Protein AF-A0A9D9V8W1-F1 (afdb_monomer_lite)

Foldseek 3Di:
DFLVVCVVVLVVCLLVLLLVVLVCVLPVDDDPVCVVVSVVVSVVSNVVLVCLCVVQPLLSLLVSLLCSLVVVLVCCLLVVDPDPPPDDSVVVLVLVVVLLVCLLPDPALRPDDDPDPSSSSVSSNSNVCVVVVQPCSVLSVLSSVLSVVQSVCLVVPDAAAPLRLLQSLLSVQLSVLLNLLRSLVFPNVLLNVLSVVCSNLVVLLVCLVCVLSCLQSSRDNDHPVLCVVLVPDVCLSRPNNRSCVVDPSVVVSSVVVNLVSLVSLVVSLVSQLVSQCRSCVPPPVSSVVSVVVSVVVNVVSVVVNVVD

Sequence (308 aa):
MKLEENRISIYLYVPWYVFNMLLTKKLLFLEEKTLINKLKSVIFSIGFVLIGIIFFGKRGMMILSCYGWFRTVDDIMDEEKAPLHGLKHEDYLKEKKVFVNQLMKCSDANKIQVTRKEDLLLLFLISQSEKHKILLKDDVFSLWSYMIKENESRFFPSLRTKEELSSFANYQDLLFVSFVSKVLRGNTKKCINLAYQLNGFITRMDWVNDFNHDANLGIITISKEDADLHKIDENILLKGKNPLVNSDQLASWHKEERLKILKEFEKNSYFIFQIMENIFATSWIGKKAAKYLIKKRLSEAMKEIKGS

pLDDT: mean 81.53, std 12.24, range [40.75, 95.75]

Secondary structure (DSSP, 8-state):
--SGGGHHHHHHHHHHHHHHHHHHHHHSS--GGGHHHHHHHHHHHHHHHHHHHHHHHHHHHHHHHHHHHHHHHHHHHTTSSPPGGG--HHHHHHHHHHHHHHHHH-S-GGGPPPSSSTHHHHHHHHHHHHHTT---HHHHHHHHHHHHHHHHHHHS---B-HHHHHHHHHHHHHHHHHHHHHHHT--HHHHHHHHHHHTTHHHHHHHHHHHHHHHHTT---SBHHHHHHHT--HHHHHH-SSHHHH-HHHHHHHHHHHHHHHHHHHHHHHHHHHHHHHHTTT-HHHHHHHHHHHHHHHHHHHHHHHH-

Radius of gyration: 20.14 Å; chains: 1; bounding box: 53×45×52 Å

Structure (mmCIF, N/CA/C/O backbone):
data_AF-A0A9D9V8W1-F1
#
_entry.id   AF-A0A9D9V8W1-F1
#
loop_
_atom_site.group_PDB
_atom_site.id
_atom_site.type_symbol
_atom_site.label_atom_id
_atom_site.label_alt_id
_atom_site.label_comp_id
_atom_site.label_asym_id
_atom_site.label_entity_id
_atom_site.label_seq_id
_atom_site.pdbx_PDB_ins_code
_atom_site.Cartn_x
_atom_site.Cartn_y
_atom_site.Cartn_z
_atom_site.occupancy
_atom_site.B_iso_or_equiv
_atom_site.auth_seq_id
_atom_site.auth_comp_id
_atom_site.auth_asym_id
_atom_site.auth_atom_id
_atom_site.pdbx_PDB_model_num
ATOM 1 N N . MET A 1 1 ? -17.499 -17.375 15.294 1.00 71.25 1 MET A N 1
ATOM 2 C CA . MET A 1 1 ? -16.907 -16.803 16.529 1.00 71.25 1 MET A CA 1
ATOM 3 C C . MET A 1 1 ? -17.369 -15.358 16.686 1.00 71.25 1 MET A C 1
ATOM 5 O O . MET A 1 1 ? -17.499 -14.689 15.664 1.00 71.25 1 MET A O 1
ATOM 9 N N . LYS A 1 2 ? -17.621 -14.868 17.911 1.00 63.72 2 LYS A N 1
ATOM 10 C CA . LYS A 1 2 ? -17.906 -13.438 18.166 1.00 63.72 2 LYS A CA 1
ATOM 11 C C . LYS A 1 2 ? -16.690 -12.705 18.746 1.00 63.72 2 LYS A C 1
ATOM 13 O O . LYS A 1 2 ? -15.829 -13.318 19.382 1.00 63.72 2 LYS A O 1
ATOM 18 N N . LEU A 1 3 ? -16.630 -11.382 18.554 1.00 60.25 3 LEU A N 1
ATOM 19 C CA . LEU A 1 3 ? -15.543 -10.536 19.071 1.00 60.25 3 LEU A CA 1
ATOM 20 C C . LEU A 1 3 ? -15.518 -10.498 20.606 1.00 60.25 3 LEU A C 1
ATOM 22 O O . LEU A 1 3 ? -14.447 -10.522 21.206 1.00 60.25 3 LEU A O 1
ATOM 26 N N . GLU A 1 4 ? -16.690 -10.444 21.248 1.00 61.03 4 GLU A N 1
ATOM 27 C CA . GLU A 1 4 ? -16.802 -10.338 22.711 1.00 61.03 4 GLU A CA 1
ATOM 28 C C . GLU A 1 4 ? -16.246 -11.564 23.438 1.00 61.03 4 GLU A C 1
ATOM 30 O O . GLU A 1 4 ? -15.528 -11.413 24.424 1.00 61.03 4 GLU A O 1
ATOM 35 N N . GLU A 1 5 ? -16.464 -12.751 22.873 1.00 59.53 5 GLU A N 1
ATOM 36 C CA . GLU A 1 5 ? -15.935 -14.035 23.353 1.00 59.53 5 GLU A CA 1
ATOM 37 C C . GLU A 1 5 ? -14.402 -14.127 23.231 1.00 59.53 5 GLU A C 1
ATOM 39 O O . GLU A 1 5 ? -13.773 -14.971 23.861 1.00 59.53 5 GLU A O 1
ATOM 44 N N . ASN A 1 6 ? -13.783 -13.245 22.438 1.00 61.50 6 ASN A N 1
ATOM 45 C CA . ASN A 1 6 ? -12.362 -13.276 22.087 1.00 61.50 6 ASN A CA 1
ATOM 46 C C . ASN A 1 6 ? -11.616 -11.987 22.471 1.00 61.50 6 ASN A C 1
ATOM 48 O O . ASN A 1 6 ? -10.520 -11.732 21.982 1.00 61.50 6 ASN A O 1
ATOM 52 N N . ARG A 1 7 ? -12.169 -11.135 23.347 1.00 59.09 7 ARG A N 1
ATOM 53 C CA . ARG A 1 7 ? -11.549 -9.829 23.648 1.00 59.09 7 ARG A CA 1
ATOM 54 C C . ARG A 1 7 ? -10.138 -9.944 24.218 1.00 59.09 7 ARG A C 1
ATOM 56 O O . ARG A 1 7 ? -9.269 -9.209 23.777 1.00 59.09 7 ARG A O 1
ATOM 63 N N . ILE A 1 8 ? -9.886 -10.838 25.173 1.00 58.25 8 ILE A N 1
ATOM 64 C CA . ILE A 1 8 ? -8.532 -11.010 25.736 1.00 58.25 8 ILE A CA 1
ATOM 65 C C . ILE A 1 8 ? -7.609 -11.669 24.706 1.00 58.25 8 ILE A C 1
ATOM 67 O O . ILE A 1 8 ? -6.465 -11.242 24.544 1.00 58.25 8 ILE A O 1
ATOM 71 N N . SER A 1 9 ? -8.122 -12.648 23.952 1.00 60.81 9 SER A N 1
ATOM 72 C CA . SER A 1 9 ? -7.336 -13.316 22.917 1.00 60.81 9 SER A CA 1
ATOM 73 C C . SER A 1 9 ? -6.949 -12.355 21.797 1.00 60.81 9 SER A C 1
ATOM 75 O O . SER A 1 9 ? -5.836 -12.466 21.314 1.00 60.81 9 SER A O 1
ATOM 77 N N . ILE A 1 10 ? -7.764 -11.354 21.440 1.00 65.69 10 ILE A N 1
ATOM 78 C CA . ILE A 1 10 ? -7.459 -10.465 20.311 1.00 65.69 10 ILE A CA 1
ATOM 79 C C . ILE A 1 10 ? -6.330 -9.469 20.587 1.00 65.69 10 ILE A C 1
ATOM 81 O O . ILE A 1 10 ? -5.520 -9.200 19.702 1.00 65.69 10 ILE A O 1
ATOM 85 N N . TYR A 1 11 ? -6.226 -8.963 21.821 1.00 65.25 11 TYR A N 1
ATOM 86 C CA . TYR A 1 11 ? -5.133 -8.064 22.210 1.00 65.25 11 TYR A CA 1
ATOM 87 C C . TYR A 1 11 ? -3.780 -8.781 22.264 1.00 65.25 11 TYR A C 1
ATOM 89 O O . TYR A 1 11 ? -2.754 -8.130 22.089 1.00 65.25 11 TYR A O 1
ATOM 97 N N . LEU A 1 12 ? -3.777 -10.103 22.458 1.00 67.12 12 LEU A N 1
ATOM 98 C CA . LEU A 1 12 ? -2.583 -10.946 22.357 1.00 67.12 12 LEU A CA 1
ATOM 99 C C . LEU A 1 12 ? -2.379 -11.487 20.935 1.00 67.12 12 LEU A C 1
ATOM 101 O O . LEU A 1 12 ? -1.246 -11.617 20.482 1.00 67.12 12 LEU A O 1
ATOM 105 N N . TYR A 1 13 ? -3.467 -11.750 20.213 1.00 70.25 13 TYR A N 1
ATOM 106 C CA . TYR A 1 13 ? -3.465 -12.309 18.867 1.00 70.25 13 TYR A CA 1
ATOM 107 C C . TYR A 1 13 ? -2.980 -11.302 17.838 1.00 70.25 13 TYR A C 1
ATOM 109 O O . TYR A 1 13 ? -2.148 -11.672 17.035 1.00 70.25 13 TYR A O 1
ATOM 117 N N . VAL A 1 14 ? -3.425 -10.040 17.852 1.00 70.44 14 VAL A N 1
ATOM 118 C CA . VAL A 1 14 ? -2.993 -9.045 16.848 1.00 70.44 14 VAL A CA 1
ATOM 119 C C . VAL A 1 14 ? -1.466 -8.857 16.853 1.00 70.44 14 VAL A C 1
ATOM 121 O O . VAL A 1 14 ? -0.866 -8.976 15.783 1.00 70.44 14 VAL A O 1
ATOM 124 N N . PRO A 1 15 ? -0.790 -8.627 18.002 1.00 68.94 15 PRO A N 1
ATOM 125 C CA . PRO A 1 15 ? 0.659 -8.472 18.020 1.00 68.94 15 PRO A CA 1
ATOM 126 C C . PRO A 1 15 ? 1.365 -9.781 17.677 1.00 68.94 15 PRO A C 1
ATOM 128 O O . PRO A 1 15 ? 2.299 -9.757 16.886 1.00 68.94 15 PRO A O 1
ATOM 131 N N . TRP A 1 16 ? 0.901 -10.917 18.213 1.00 71.06 16 TRP A N 1
ATOM 132 C CA . TRP A 1 16 ? 1.458 -12.241 17.915 1.00 71.06 16 TRP A CA 1
ATOM 133 C C . TRP A 1 16 ? 1.315 -12.622 16.434 1.00 71.06 16 TRP A C 1
ATOM 135 O O . TRP A 1 16 ? 2.237 -13.170 15.839 1.00 71.06 16 TRP A O 1
ATOM 145 N N . TYR A 1 17 ? 0.180 -12.299 15.821 1.00 69.31 17 TYR A N 1
ATOM 146 C CA . TYR A 1 17 ? -0.133 -12.599 14.430 1.00 69.31 17 TYR A CA 1
ATOM 147 C C . TYR A 1 17 ? 0.752 -11.787 13.489 1.00 69.31 17 TYR A C 1
ATOM 149 O O . TYR A 1 17 ? 1.427 -12.358 12.637 1.00 69.31 17 TYR A O 1
ATOM 157 N N . VAL A 1 18 ? 0.816 -10.465 13.689 1.00 66.62 18 VAL A N 1
ATOM 158 C CA . VAL A 1 18 ? 1.692 -9.594 12.892 1.00 66.62 18 VAL A CA 1
ATOM 159 C C . VAL A 1 18 ? 3.163 -9.943 13.128 1.00 66.62 18 VAL A C 1
ATOM 161 O O . VAL A 1 18 ? 3.944 -9.968 12.181 1.00 66.62 18 VAL A O 1
ATOM 164 N N . PHE A 1 19 ? 3.540 -10.278 14.364 1.00 70.81 19 PHE A N 1
ATOM 165 C CA . PHE A 1 19 ? 4.876 -10.770 14.694 1.00 70.81 19 PHE A CA 1
ATOM 166 C C . PHE A 1 19 ? 5.236 -12.026 13.897 1.00 70.81 19 PHE A C 1
ATOM 168 O O . PHE A 1 19 ? 6.261 -12.038 13.219 1.00 70.81 19 PHE A O 1
ATOM 175 N N . ASN A 1 20 ? 4.392 -13.060 13.942 1.00 66.62 20 ASN A N 1
ATOM 176 C CA . ASN A 1 20 ? 4.650 -14.305 13.225 1.00 66.62 20 ASN A CA 1
ATOM 177 C C . ASN A 1 20 ? 4.702 -14.082 11.721 1.00 66.62 20 ASN A C 1
ATOM 179 O O . ASN A 1 20 ? 5.609 -14.585 11.076 1.00 66.62 20 ASN A O 1
ATOM 183 N N . MET A 1 21 ? 3.800 -13.273 11.168 1.00 68.12 21 MET A N 1
ATOM 184 C CA . MET A 1 21 ? 3.809 -12.931 9.746 1.00 68.12 21 MET A CA 1
ATOM 185 C C . MET A 1 21 ? 5.147 -12.300 9.317 1.00 68.12 21 MET A C 1
ATOM 187 O O . MET A 1 21 ? 5.764 -12.739 8.346 1.00 68.12 21 MET A O 1
ATOM 191 N N . LEU A 1 22 ? 5.648 -11.324 10.085 1.00 65.25 22 LEU A N 1
ATOM 192 C CA . LEU A 1 22 ? 6.935 -10.667 9.821 1.00 65.25 22 LEU A CA 1
ATOM 193 C C . LEU A 1 22 ? 8.136 -11.609 10.006 1.00 65.25 22 LEU A C 1
ATOM 195 O O . LEU A 1 22 ? 9.136 -11.482 9.296 1.00 65.25 22 LEU A O 1
ATOM 199 N N . LEU A 1 23 ? 8.048 -12.536 10.961 1.00 64.06 23 LEU A N 1
ATOM 200 C CA . LEU A 1 23 ? 9.079 -13.531 11.244 1.00 64.06 23 LEU A CA 1
ATOM 201 C C . LEU A 1 23 ? 9.167 -14.573 10.118 1.00 64.06 23 LEU A C 1
ATOM 203 O O . LEU A 1 23 ? 10.252 -14.835 9.601 1.00 64.06 23 LEU A O 1
ATOM 207 N N . THR A 1 24 ? 8.025 -15.121 9.701 1.00 61.03 24 THR A N 1
ATOM 208 C CA . THR A 1 24 ? 7.918 -16.167 8.680 1.00 61.03 24 THR A CA 1
ATOM 209 C C . THR A 1 24 ? 8.406 -15.675 7.314 1.00 61.03 24 THR A C 1
ATOM 211 O O . THR A 1 24 ? 9.220 -16.361 6.696 1.00 61.03 24 THR A O 1
ATOM 214 N N . LYS A 1 25 ? 8.050 -14.450 6.886 1.00 58.25 25 LYS A N 1
ATOM 215 C CA . LYS A 1 25 ? 8.562 -13.873 5.623 1.00 58.25 25 LYS A CA 1
ATOM 216 C C . LYS A 1 25 ? 10.081 -13.694 5.596 1.00 58.25 25 LYS A C 1
ATOM 218 O O . LYS A 1 25 ? 10.705 -13.853 4.553 1.00 58.25 25 LYS A O 1
ATOM 223 N N . LYS A 1 26 ? 10.702 -13.367 6.733 1.00 57.56 26 LYS A N 1
ATOM 224 C CA . LYS A 1 26 ? 12.154 -13.115 6.797 1.00 57.56 26 LYS A CA 1
ATOM 225 C C . LYS A 1 26 ? 12.992 -14.375 7.012 1.00 57.56 26 LYS A C 1
ATOM 227 O O . LYS A 1 26 ? 14.185 -14.340 6.709 1.00 57.56 26 LYS A O 1
ATOM 232 N N . LEU A 1 27 ? 12.399 -15.454 7.526 1.00 50.72 27 LEU A N 1
ATOM 233 C CA . LEU A 1 27 ? 13.102 -16.704 7.833 1.00 50.72 27 LEU A CA 1
ATOM 234 C C . LEU A 1 27 ? 12.920 -17.811 6.785 1.00 50.72 27 LEU A C 1
ATOM 236 O O . LEU A 1 27 ? 13.768 -18.693 6.735 1.00 50.72 27 LEU A O 1
ATOM 240 N N . LEU A 1 28 ? 11.886 -17.780 5.935 1.00 46.91 28 LEU A N 1
ATOM 241 C CA . LEU A 1 28 ? 11.627 -18.865 4.968 1.00 46.91 28 LEU A CA 1
ATOM 242 C C . LEU A 1 28 ? 12.600 -18.937 3.775 1.00 46.91 28 LEU A C 1
ATOM 244 O O . LEU A 1 28 ? 12.619 -19.945 3.078 1.00 46.91 28 LEU A O 1
ATOM 248 N N . PHE A 1 29 ? 13.461 -17.938 3.571 1.00 43.03 29 PHE A N 1
ATOM 249 C CA . PHE A 1 29 ? 14.526 -17.979 2.561 1.00 43.03 29 PHE A CA 1
ATOM 250 C C . PHE A 1 29 ? 15.895 -18.074 3.247 1.00 43.03 29 PHE A C 1
ATOM 252 O O . PHE A 1 29 ? 16.566 -17.060 3.484 1.00 43.03 29 PHE A O 1
ATOM 259 N N . LEU A 1 30 ? 16.278 -19.297 3.627 1.00 41.25 30 LEU A N 1
ATOM 260 C CA . LEU A 1 30 ? 17.553 -19.615 4.273 1.00 41.25 30 LEU A CA 1
ATOM 261 C C . LEU A 1 30 ? 18.666 -19.800 3.233 1.00 41.25 30 LEU A C 1
ATOM 263 O O . LEU A 1 30 ? 18.772 -20.841 2.599 1.00 41.25 30 LEU A O 1
ATOM 267 N N . GLU A 1 31 ? 19.546 -18.804 3.142 1.00 43.28 31 GLU A N 1
ATOM 268 C CA . GLU A 1 31 ? 20.946 -19.003 2.758 1.00 43.28 31 GLU A CA 1
ATOM 269 C C . GLU A 1 31 ? 21.820 -18.526 3.927 1.00 43.28 31 GLU A C 1
ATOM 271 O O . GLU A 1 31 ? 21.670 -17.388 4.397 1.00 43.28 31 GLU A O 1
ATOM 276 N N . GLU A 1 32 ? 22.728 -19.385 4.406 1.00 45.34 32 GLU A N 1
ATOM 277 C CA . GLU A 1 32 ? 23.516 -19.207 5.643 1.00 45.34 32 GLU A CA 1
ATOM 278 C C . GLU A 1 32 ? 24.251 -17.858 5.739 1.00 45.34 32 GLU A C 1
ATOM 280 O O . GLU A 1 32 ? 24.390 -17.297 6.827 1.00 45.34 32 GLU A O 1
ATOM 285 N N . LYS A 1 33 ? 24.658 -17.261 4.611 1.00 40.75 33 LYS A N 1
ATOM 286 C CA . LYS A 1 33 ? 25.438 -16.008 4.594 1.00 40.75 33 LYS A CA 1
ATOM 287 C C . LYS A 1 33 ? 24.629 -14.734 4.885 1.00 40.75 33 LYS A C 1
ATOM 289 O O . LYS A 1 33 ? 25.221 -13.673 5.069 1.00 40.75 33 LYS A O 1
ATOM 294 N N . THR A 1 34 ? 23.296 -14.802 4.981 1.00 56.50 34 THR A N 1
ATOM 295 C CA . THR A 1 34 ? 22.424 -13.620 5.198 1.00 56.50 34 THR A CA 1
ATOM 296 C C . THR A 1 34 ? 21.757 -13.554 6.576 1.00 56.50 34 THR A C 1
ATOM 298 O O . THR A 1 34 ? 21.045 -12.587 6.873 1.00 56.50 34 THR A O 1
ATOM 301 N N . LEU A 1 35 ? 22.016 -14.532 7.449 1.00 52.41 35 LEU A N 1
ATOM 302 C CA . LEU A 1 35 ? 21.278 -14.727 8.700 1.00 52.41 35 LEU A CA 1
ATOM 303 C C . LEU A 1 35 ? 21.362 -13.522 9.652 1.00 52.41 35 LEU A C 1
ATOM 305 O O . LEU A 1 35 ? 20.342 -13.088 10.175 1.00 52.41 35 LEU A O 1
ATOM 309 N N . ILE A 1 36 ? 22.543 -12.915 9.825 1.00 55.31 36 ILE A N 1
ATOM 310 C CA . ILE A 1 36 ? 22.749 -11.781 10.749 1.00 55.31 36 ILE A CA 1
ATOM 311 C C . ILE A 1 36 ? 21.997 -10.522 10.289 1.00 55.31 36 ILE A C 1
ATOM 313 O O . ILE A 1 36 ? 21.378 -9.831 11.100 1.00 55.31 36 ILE A O 1
ATOM 317 N N . ASN A 1 37 ? 22.019 -10.213 8.990 1.00 54.53 37 ASN A N 1
ATOM 318 C CA . ASN A 1 37 ? 21.317 -9.046 8.445 1.00 54.53 37 ASN A CA 1
ATOM 319 C C . ASN A 1 37 ? 19.795 -9.249 8.465 1.00 54.53 37 ASN A C 1
ATOM 321 O O . ASN A 1 37 ? 19.051 -8.317 8.782 1.00 54.53 37 ASN A O 1
ATOM 325 N N . LYS A 1 38 ? 19.330 -10.481 8.226 1.00 55.84 38 LYS A N 1
ATOM 326 C CA . LYS A 1 38 ? 17.916 -10.851 8.358 1.00 55.84 38 LYS A CA 1
ATOM 327 C C . LYS A 1 38 ? 17.451 -10.825 9.821 1.00 55.84 38 LYS A C 1
ATOM 329 O O . LYS A 1 38 ? 16.400 -10.249 10.087 1.00 55.84 38 LYS A O 1
ATOM 334 N N . LEU A 1 39 ? 18.256 -11.293 10.783 1.00 53.91 39 LEU A N 1
ATOM 335 C CA . LEU A 1 39 ? 17.953 -11.195 12.222 1.00 53.91 39 LEU A CA 1
ATOM 336 C C . LEU A 1 39 ? 17.824 -9.737 12.681 1.00 53.91 39 LEU A C 1
ATOM 338 O O . LEU A 1 39 ? 16.864 -9.382 13.360 1.00 53.91 39 LEU A O 1
ATOM 342 N N . LYS A 1 40 ? 18.753 -8.865 12.262 1.00 53.09 40 LYS A N 1
ATOM 343 C CA . LYS A 1 40 ? 18.678 -7.417 12.529 1.00 53.09 40 LYS A CA 1
ATOM 344 C C . LYS A 1 40 ? 17.394 -6.810 11.963 1.00 53.09 40 LYS A C 1
ATOM 346 O O . LYS A 1 40 ? 16.755 -5.997 12.623 1.00 53.09 40 LYS A O 1
ATOM 351 N N . SER A 1 41 ? 16.996 -7.231 10.764 1.00 54.09 41 SER A N 1
ATOM 352 C CA . SER A 1 41 ? 15.761 -6.795 10.110 1.00 54.09 41 SER A CA 1
ATOM 353 C C . SER A 1 41 ? 14.504 -7.283 10.847 1.00 54.09 41 SER A C 1
ATOM 355 O O . SER A 1 41 ? 13.544 -6.525 10.983 1.00 54.09 41 SER A O 1
ATOM 357 N N . VAL A 1 42 ? 14.501 -8.518 11.360 1.00 55.19 42 VAL A N 1
ATOM 358 C CA . VAL A 1 42 ? 13.426 -9.071 12.204 1.00 55.19 42 VAL A CA 1
ATOM 359 C C . VAL A 1 42 ? 13.318 -8.291 13.514 1.00 55.19 42 VAL A C 1
ATOM 361 O O . VAL A 1 42 ? 12.248 -7.775 13.820 1.00 55.19 42 VAL A O 1
ATOM 364 N N . ILE A 1 43 ? 14.426 -8.111 14.240 1.00 57.03 43 ILE A N 1
ATOM 365 C CA . ILE A 1 43 ? 14.474 -7.334 15.492 1.00 57.03 43 ILE A CA 1
ATOM 366 C C . ILE A 1 43 ? 13.990 -5.897 15.263 1.00 57.03 43 ILE A C 1
ATOM 368 O O . ILE A 1 43 ? 13.231 -5.364 16.070 1.00 57.03 43 ILE A O 1
ATOM 372 N N . PHE A 1 44 ? 14.367 -5.277 14.143 1.00 56.38 44 PHE A N 1
ATOM 373 C CA . PHE A 1 44 ? 13.911 -3.936 13.786 1.00 56.38 44 PHE A CA 1
ATOM 374 C C . PHE A 1 44 ? 12.396 -3.878 13.537 1.00 56.38 44 PHE A C 1
ATOM 376 O O . PHE A 1 44 ? 11.724 -2.984 14.049 1.00 56.38 44 PHE A O 1
ATOM 383 N N . SER A 1 45 ? 11.837 -4.848 12.807 1.00 56.31 45 SER A N 1
ATOM 384 C CA . SER A 1 45 ? 10.389 -4.955 12.584 1.00 56.31 45 SER A CA 1
ATOM 385 C C . SER A 1 45 ? 9.613 -5.205 13.881 1.00 56.31 45 SER A C 1
ATOM 387 O O . SER A 1 45 ? 8.589 -4.564 14.106 1.00 56.31 45 SER A O 1
ATOM 389 N N . ILE A 1 46 ? 10.130 -6.064 14.767 1.00 58.09 46 ILE A N 1
ATOM 390 C CA . ILE A 1 46 ? 9.568 -6.309 16.106 1.00 58.09 46 ILE A CA 1
ATOM 391 C C . ILE A 1 46 ? 9.586 -5.020 16.927 1.00 58.09 46 ILE A C 1
ATOM 393 O O . ILE A 1 46 ? 8.571 -4.638 17.505 1.00 58.09 46 ILE A O 1
ATOM 397 N N . GLY A 1 47 ? 10.719 -4.316 16.927 1.00 59.38 47 GLY A N 1
ATOM 398 C CA . GLY A 1 47 ? 10.856 -3.018 17.574 1.00 59.38 47 GLY A CA 1
ATOM 399 C C . GLY A 1 47 ? 9.819 -2.019 17.067 1.00 59.38 47 GLY A C 1
ATOM 400 O O . GLY A 1 47 ? 9.195 -1.343 17.873 1.00 59.38 47 GLY A O 1
ATOM 401 N N . PHE A 1 48 ? 9.559 -1.972 15.758 1.00 64.88 48 PHE A N 1
ATOM 402 C CA . PHE A 1 48 ? 8.575 -1.061 15.170 1.00 64.88 48 PHE A CA 1
ATOM 403 C C . PHE A 1 48 ? 7.133 -1.385 15.587 1.00 64.88 48 PHE A C 1
ATOM 405 O O . PHE A 1 48 ? 6.378 -0.479 15.937 1.00 64.88 48 PHE A O 1
ATOM 412 N N . VAL A 1 49 ? 6.764 -2.670 15.613 1.00 64.25 49 VAL A N 1
ATOM 413 C CA . VAL A 1 49 ? 5.449 -3.135 16.091 1.00 64.25 49 VAL A CA 1
ATOM 414 C C . VAL A 1 49 ? 5.269 -2.814 17.578 1.00 64.25 49 VAL A C 1
ATOM 416 O O . VAL A 1 49 ? 4.250 -2.240 17.964 1.00 64.25 49 VAL A O 1
ATOM 419 N N . LEU A 1 50 ? 6.274 -3.108 18.409 1.00 65.00 50 LEU A N 1
ATOM 420 C CA . LEU A 1 50 ? 6.239 -2.835 19.848 1.00 65.00 50 LEU A CA 1
ATOM 421 C C . LEU A 1 50 ? 6.189 -1.334 20.146 1.00 65.00 50 LEU A C 1
ATOM 423 O O . LEU A 1 50 ? 5.368 -0.902 20.947 1.00 65.00 50 LEU A O 1
ATOM 427 N N . ILE A 1 51 ? 7.000 -0.524 19.463 1.00 67.00 51 ILE A N 1
ATOM 428 C CA . ILE A 1 51 ? 6.956 0.944 19.539 1.00 67.00 51 ILE A CA 1
ATOM 429 C C . ILE A 1 51 ? 5.568 1.436 19.111 1.00 67.00 51 ILE A C 1
ATOM 431 O O . ILE A 1 51 ? 4.961 2.242 19.812 1.00 67.00 51 ILE A O 1
ATOM 435 N N . GLY A 1 52 ? 5.011 0.915 18.017 1.00 65.31 52 GLY A N 1
ATOM 436 C CA . GLY A 1 52 ? 3.665 1.265 17.562 1.00 65.31 52 GLY A CA 1
ATOM 437 C C . GLY A 1 52 ? 2.595 1.030 18.635 1.00 65.31 52 GLY A C 1
ATOM 438 O O . GLY A 1 52 ? 1.753 1.896 18.880 1.00 65.31 52 GLY A O 1
ATOM 439 N N . ILE A 1 53 ? 2.658 -0.108 19.327 1.00 72.44 53 ILE A N 1
ATOM 440 C CA . ILE A 1 53 ? 1.724 -0.453 20.408 1.00 72.44 53 ILE A CA 1
ATOM 441 C C . ILE A 1 53 ? 1.980 0.397 21.657 1.00 72.44 53 ILE A C 1
ATOM 443 O O . ILE A 1 53 ? 1.032 0.922 22.234 1.00 72.44 53 ILE A O 1
ATOM 447 N N . ILE A 1 54 ? 3.235 0.582 22.066 1.00 72.56 54 ILE A N 1
ATOM 448 C CA . ILE A 1 54 ? 3.594 1.340 23.274 1.00 72.56 54 ILE A CA 1
ATOM 449 C C . ILE A 1 54 ? 3.225 2.820 23.122 1.00 72.56 54 ILE A C 1
ATOM 451 O O . ILE A 1 54 ? 2.630 3.403 24.025 1.00 72.56 54 ILE A O 1
ATOM 455 N N . PHE A 1 55 ? 3.531 3.434 21.976 1.00 71.25 55 PHE A N 1
ATOM 456 C CA . PHE A 1 55 ? 3.324 4.870 21.773 1.00 71.25 55 PHE A CA 1
ATOM 457 C C . PHE A 1 55 ? 1.904 5.235 21.335 1.00 71.25 55 PHE A C 1
ATOM 459 O O . PHE A 1 55 ? 1.457 6.347 21.618 1.00 71.25 55 PHE A O 1
ATOM 466 N N . PHE A 1 56 ? 1.183 4.335 20.655 1.00 76.19 56 PHE A N 1
ATOM 467 C CA . PHE A 1 56 ? -0.153 4.633 20.117 1.00 76.19 56 PHE A CA 1
ATOM 468 C C . PHE A 1 56 ? -1.270 3.758 20.699 1.00 76.19 56 PHE A C 1
ATOM 470 O O . PHE A 1 56 ? -2.444 3.955 20.363 1.00 76.19 56 PHE A O 1
ATOM 477 N N . GLY A 1 57 ? -0.946 2.815 21.588 1.00 83.69 57 GLY A N 1
ATOM 478 C CA . GLY A 1 57 ? -1.901 1.967 22.297 1.00 83.69 57 GLY A CA 1
ATOM 479 C C . GLY A 1 57 ? -2.889 1.291 21.349 1.00 83.69 57 GLY A C 1
ATOM 480 O O . GLY A 1 57 ? -2.522 0.660 20.356 1.00 83.69 57 GLY A O 1
ATOM 481 N N . LYS A 1 58 ? -4.185 1.487 21.614 1.00 84.06 58 LYS A N 1
ATOM 482 C CA . LYS A 1 58 ? -5.274 0.929 20.796 1.00 84.06 58 LYS A CA 1
ATOM 483 C C . LYS A 1 58 ? -5.264 1.407 19.344 1.00 84.06 58 LYS A C 1
ATOM 485 O O . LYS A 1 58 ? -5.682 0.659 18.470 1.00 84.06 58 LYS A O 1
ATOM 490 N N . ARG A 1 59 ? -4.769 2.615 19.062 1.00 86.75 59 ARG A N 1
ATOM 491 C CA . ARG A 1 59 ? -4.676 3.125 17.683 1.00 86.75 59 ARG A CA 1
ATOM 492 C C . ARG A 1 59 ? -3.574 2.413 16.905 1.00 86.75 59 ARG A C 1
ATOM 494 O O . ARG A 1 59 ? -3.783 2.063 15.751 1.00 86.75 59 ARG A O 1
ATOM 501 N N . GLY A 1 60 ? -2.446 2.127 17.559 1.00 83.75 60 GLY A N 1
ATOM 502 C CA . GLY A 1 60 ? -1.407 1.263 16.993 1.00 83.75 60 GLY A CA 1
ATOM 503 C C . GLY A 1 60 ? -1.964 -0.122 16.658 1.00 83.75 60 GLY A C 1
ATOM 504 O O . GLY A 1 60 ? -1.784 -0.610 15.549 1.00 83.75 60 GLY A O 1
ATOM 505 N N . MET A 1 61 ? -2.752 -0.699 17.569 1.00 84.00 61 MET A N 1
ATOM 506 C CA . MET A 1 61 ? -3.431 -1.983 17.350 1.00 84.00 61 MET A CA 1
ATOM 507 C C . MET A 1 61 ? -4.420 -1.956 16.180 1.00 84.00 61 MET A C 1
ATOM 509 O O . MET A 1 61 ? -4.506 -2.933 15.444 1.00 84.00 61 MET A O 1
ATOM 513 N N . MET A 1 62 ? -5.147 -0.854 15.976 1.00 89.94 62 MET A N 1
ATOM 514 C CA . MET A 1 62 ? -6.026 -0.681 14.814 1.00 89.94 62 MET A CA 1
ATOM 515 C C . MET A 1 62 ? -5.233 -0.703 13.499 1.00 89.94 62 MET A C 1
ATOM 517 O O . MET A 1 62 ? -5.601 -1.441 12.590 1.00 89.94 62 MET A O 1
ATOM 521 N N . ILE A 1 63 ? -4.119 0.037 13.416 1.00 88.19 63 ILE A N 1
ATOM 522 C CA . ILE A 1 63 ? -3.244 0.034 12.228 1.00 88.19 63 ILE A CA 1
ATOM 523 C C . ILE A 1 63 ? -2.702 -1.372 11.963 1.00 88.19 63 ILE A C 1
ATOM 525 O O . ILE A 1 63 ? -2.792 -1.865 10.843 1.00 88.19 63 ILE A O 1
ATOM 529 N N . LEU A 1 64 ? -2.193 -2.041 13.001 1.00 85.19 64 LEU A N 1
ATOM 530 C CA . LEU A 1 64 ? -1.650 -3.395 12.890 1.00 85.19 64 LEU A CA 1
ATOM 531 C C . LEU A 1 64 ? -2.713 -4.424 12.495 1.00 85.19 64 LEU A C 1
ATOM 533 O O . LEU A 1 64 ? -2.416 -5.328 11.724 1.00 85.19 64 LEU A O 1
ATOM 537 N N . SER A 1 65 ? -3.946 -4.282 12.984 1.00 89.88 65 SER A N 1
ATOM 538 C CA . SER A 1 65 ? -5.052 -5.173 12.611 1.00 89.88 65 SER A CA 1
ATOM 539 C C . SER A 1 65 ? -5.450 -4.988 11.149 1.00 89.88 65 SER A C 1
ATOM 541 O O . SER A 1 65 ? -5.659 -5.971 10.445 1.00 89.88 65 SER A O 1
ATOM 543 N N . CYS A 1 66 ? -5.498 -3.737 10.679 1.00 91.31 66 CYS A N 1
ATOM 544 C CA . CYS A 1 66 ? -5.731 -3.419 9.272 1.00 91.31 66 CYS A CA 1
ATOM 545 C C . CYS A 1 66 ? -4.647 -4.039 8.384 1.00 91.31 66 CYS A C 1
ATOM 547 O O . CYS A 1 66 ? -4.959 -4.806 7.478 1.00 91.31 66 CYS A O 1
ATOM 549 N N . TYR A 1 67 ? -3.378 -3.760 8.696 1.00 86.25 67 TYR A N 1
ATOM 550 C CA . TYR A 1 67 ? -2.233 -4.306 7.971 1.00 86.25 67 TYR A CA 1
ATOM 551 C C . TYR A 1 67 ? -2.232 -5.838 7.978 1.00 86.25 67 TYR A C 1
ATOM 553 O O . TYR A 1 67 ? -2.104 -6.451 6.928 1.00 86.25 67 TYR A O 1
ATOM 561 N N . GLY A 1 68 ? -2.431 -6.464 9.141 1.00 85.75 68 GLY A N 1
ATOM 562 C CA . GLY A 1 68 ? -2.430 -7.919 9.271 1.00 85.75 68 GLY A CA 1
ATOM 563 C C . GLY A 1 68 ? -3.537 -8.598 8.464 1.00 85.75 68 GLY A C 1
ATOM 564 O O . GLY A 1 68 ? -3.281 -9.635 7.858 1.00 85.75 68 GLY A O 1
ATOM 565 N N . TRP A 1 69 ? -4.746 -8.026 8.419 1.00 92.50 69 TRP A N 1
ATOM 566 C CA . TRP A 1 69 ? -5.832 -8.586 7.610 1.00 92.50 69 TRP A CA 1
ATOM 567 C C . TRP A 1 69 ? -5.534 -8.468 6.118 1.00 92.50 69 TRP A C 1
ATOM 569 O O . TRP A 1 69 ? -5.516 -9.486 5.430 1.00 92.50 69 TRP A O 1
ATOM 579 N N . PHE A 1 70 ? -5.238 -7.254 5.640 1.00 91.44 70 PHE A N 1
ATOM 580 C CA . PHE A 1 70 ? -4.972 -7.023 4.222 1.00 91.44 70 PHE A CA 1
ATOM 581 C C . PHE A 1 70 ? -3.753 -7.806 3.745 1.00 91.44 70 PHE A C 1
ATOM 583 O O . PHE A 1 70 ? -3.862 -8.495 2.745 1.00 91.44 70 PHE A O 1
ATOM 590 N N . ARG A 1 71 ? -2.651 -7.832 4.507 1.00 86.88 71 ARG A N 1
ATOM 591 C CA . ARG A 1 71 ? -1.468 -8.627 4.148 1.00 86.88 71 ARG A CA 1
ATOM 592 C C . ARG A 1 71 ? -1.757 -10.126 4.076 1.00 86.88 71 ARG A C 1
ATOM 594 O O . ARG A 1 71 ? -1.216 -10.803 3.222 1.00 86.88 71 ARG A O 1
ATOM 601 N N . THR A 1 72 ? -2.622 -10.655 4.942 1.00 87.44 72 THR A N 1
ATOM 602 C CA . THR A 1 72 ? -2.997 -12.081 4.879 1.00 87.44 72 THR A CA 1
ATOM 603 C C . THR A 1 72 ? -3.776 -12.406 3.616 1.00 87.44 72 THR A C 1
ATOM 605 O O . THR A 1 72 ? -3.571 -13.455 3.017 1.00 87.44 72 THR A O 1
ATOM 608 N N . VAL A 1 73 ? -4.714 -11.530 3.264 1.00 90.25 73 VAL A N 1
ATOM 609 C CA . VAL A 1 73 ? -5.508 -11.661 2.046 1.00 90.25 73 VAL A CA 1
ATOM 610 C C . VAL A 1 73 ? -4.605 -11.542 0.820 1.00 90.25 73 VAL A C 1
ATOM 612 O O . VAL A 1 73 ? -4.748 -12.353 -0.084 1.00 90.25 73 VAL A O 1
ATOM 615 N N . ASP A 1 74 ? -3.679 -10.584 0.831 1.00 87.19 74 ASP A N 1
ATOM 616 C CA . ASP A 1 74 ? -2.664 -10.331 -0.196 1.00 87.19 74 ASP A CA 1
ATOM 617 C C . ASP A 1 74 ? -1.751 -11.549 -0.402 1.00 87.19 74 ASP A C 1
ATOM 619 O O . ASP A 1 74 ? -1.749 -12.126 -1.478 1.00 87.19 74 ASP A O 1
ATOM 623 N N . ASP A 1 75 ? -1.121 -12.060 0.667 1.00 86.19 75 ASP A N 1
ATOM 624 C CA . ASP A 1 75 ? -0.290 -13.278 0.629 1.00 86.19 75 ASP A CA 1
ATOM 625 C C . ASP A 1 75 ? -1.053 -14.475 0.035 1.00 86.19 75 ASP A C 1
ATOM 627 O O . ASP A 1 75 ? -0.472 -15.344 -0.615 1.00 86.19 75 ASP A O 1
ATOM 631 N N . ILE A 1 76 ? -2.362 -14.563 0.302 1.00 87.44 76 ILE A N 1
ATOM 632 C CA . ILE A 1 76 ? -3.200 -15.585 -0.314 1.00 87.44 76 ILE A CA 1
ATOM 633 C C . ILE A 1 76 ? -3.407 -15.237 -1.785 1.00 87.44 76 ILE A C 1
ATOM 635 O O . ILE A 1 76 ? -3.063 -16.069 -2.602 1.00 87.44 76 ILE A O 1
ATOM 639 N N . MET A 1 77 ? -3.882 -14.047 -2.161 1.00 86.44 77 MET A N 1
ATOM 640 C CA . MET A 1 77 ? -4.036 -13.631 -3.571 1.00 86.44 77 MET A CA 1
ATOM 641 C C . MET A 1 77 ? -2.772 -13.864 -4.420 1.00 86.44 77 MET A C 1
ATOM 643 O O . MET A 1 77 ? -2.888 -14.254 -5.578 1.00 86.44 77 MET A O 1
ATOM 647 N N . ASP A 1 78 ? -1.589 -13.678 -3.836 1.00 81.44 78 ASP A N 1
ATOM 648 C CA . ASP A 1 78 ? -0.264 -13.854 -4.452 1.00 81.44 78 ASP A CA 1
ATOM 649 C C . ASP A 1 78 ? 0.187 -15.317 -4.559 1.00 81.44 78 ASP A C 1
ATOM 651 O O . ASP A 1 78 ? 1.273 -15.599 -5.055 1.00 81.44 78 ASP A O 1
ATOM 655 N N . GLU A 1 79 ? -0.608 -16.255 -4.042 1.00 81.44 79 GLU A N 1
ATOM 656 C CA . GLU A 1 79 ? -0.257 -17.672 -3.888 1.00 81.44 79 GLU A CA 1
ATOM 657 C C . GLU A 1 79 ? 0.991 -17.922 -3.016 1.00 81.44 79 GLU A C 1
ATOM 659 O O . GLU A 1 79 ? 1.475 -19.051 -2.913 1.00 81.44 79 GLU A O 1
ATOM 664 N N . GLU A 1 80 ? 1.470 -16.907 -2.290 1.00 79.69 80 GLU A N 1
ATOM 665 C CA . GLU A 1 80 ? 2.532 -17.042 -1.287 1.00 79.69 80 GLU A CA 1
ATOM 666 C C . GLU A 1 80 ? 2.076 -17.874 -0.081 1.00 79.69 80 GLU A C 1
ATOM 668 O O . GLU A 1 80 ? 2.889 -18.435 0.664 1.00 79.69 80 GLU A O 1
ATOM 673 N N . LYS A 1 81 ? 0.759 -17.957 0.129 1.00 80.06 81 LYS A N 1
ATOM 674 C CA . LYS A 1 81 ? 0.140 -18.732 1.195 1.00 80.06 81 LYS A CA 1
ATOM 675 C C . LYS A 1 81 ? -1.099 -19.461 0.693 1.00 80.06 81 LYS A C 1
ATOM 677 O O . LYS A 1 81 ? -2.010 -18.869 0.125 1.00 80.06 81 LYS A O 1
ATOM 682 N N . ALA A 1 82 ? -1.185 -20.753 0.995 1.00 78.19 82 ALA A N 1
ATOM 683 C CA . ALA A 1 82 ? -2.404 -21.510 0.745 1.00 78.19 82 ALA A CA 1
ATOM 684 C C . ALA A 1 82 ? -3.572 -20.970 1.600 1.00 78.19 82 ALA A C 1
ATOM 686 O O . ALA A 1 82 ? -3.376 -20.678 2.791 1.00 78.19 82 ALA A O 1
ATOM 687 N N . PRO A 1 83 ? -4.798 -20.894 1.050 1.00 79.38 83 PRO A N 1
ATOM 688 C CA . PRO A 1 83 ? -5.988 -20.633 1.844 1.00 79.38 83 PRO A CA 1
ATOM 689 C C . PRO A 1 83 ? -6.086 -21.619 3.014 1.00 79.38 83 PRO A C 1
ATOM 691 O O . PRO A 1 83 ? -5.877 -22.828 2.873 1.00 79.38 83 PRO A O 1
ATOM 694 N N . LEU A 1 84 ? -6.411 -21.110 4.202 1.00 70.31 84 LEU A N 1
ATOM 695 C CA . LEU A 1 84 ? -6.550 -21.958 5.383 1.00 70.31 84 LEU A CA 1
ATOM 696 C C . LEU A 1 84 ? -7.687 -22.975 5.185 1.00 70.31 84 LEU A C 1
ATOM 698 O O . LEU A 1 84 ? -8.747 -22.648 4.654 1.00 70.31 84 LEU A O 1
ATOM 702 N N . HIS A 1 85 ? -7.483 -24.194 5.692 1.00 69.06 85 HIS A N 1
ATOM 703 C CA . HIS A 1 85 ? -8.459 -25.294 5.667 1.00 69.06 85 HIS A CA 1
ATOM 704 C C . HIS A 1 85 ? -8.820 -25.838 4.272 1.00 69.06 85 HIS A C 1
ATOM 706 O O . HIS A 1 85 ? -9.907 -26.383 4.101 1.00 69.06 85 HIS A O 1
ATOM 712 N N . GLY A 1 86 ? -7.917 -25.732 3.290 1.00 67.56 86 GLY A N 1
ATOM 713 C CA . GLY A 1 86 ? -8.054 -26.432 2.005 1.00 67.56 86 GLY A CA 1
ATOM 714 C C . GLY A 1 86 ? -9.117 -25.857 1.066 1.00 67.56 86 GLY A C 1
ATOM 715 O O . GLY A 1 86 ? -9.538 -26.540 0.135 1.00 67.56 86 GLY A O 1
ATOM 716 N N . LEU A 1 87 ? -9.562 -24.618 1.303 1.00 77.62 87 LEU A N 1
ATOM 717 C CA . LEU A 1 87 ? -10.396 -23.897 0.345 1.00 77.62 87 LEU A CA 1
ATOM 718 C C . LEU A 1 87 ? -9.645 -23.664 -0.968 1.00 77.62 87 LEU A C 1
ATOM 720 O O . LEU A 1 87 ? -8.437 -23.427 -0.973 1.00 77.62 87 LEU A O 1
ATOM 724 N N . LYS A 1 88 ? -10.396 -23.626 -2.071 1.00 84.44 88 LYS A N 1
ATOM 725 C CA . LYS A 1 88 ? -9.905 -23.030 -3.314 1.00 84.44 88 LYS A CA 1
ATOM 726 C C . LYS A 1 88 ? -9.806 -21.512 -3.146 1.00 84.44 88 LYS A C 1
ATOM 728 O O . LYS A 1 88 ? -10.629 -20.904 -2.458 1.00 84.44 88 LYS A O 1
ATOM 733 N N . HIS A 1 89 ? -8.837 -20.898 -3.819 1.00 83.44 89 HIS A N 1
ATOM 734 C CA . HIS A 1 89 ? -8.626 -19.444 -3.822 1.00 83.44 89 HIS A CA 1
ATOM 735 C C . HIS A 1 89 ? -9.885 -18.634 -4.107 1.00 83.44 89 HIS A C 1
ATOM 737 O O . HIS A 1 89 ? -10.206 -17.700 -3.376 1.00 83.44 89 HIS A O 1
ATOM 743 N N . GLU A 1 90 ? -10.625 -19.011 -5.146 1.00 84.44 90 GLU A N 1
ATOM 744 C CA . GLU A 1 90 ? -11.837 -18.297 -5.544 1.00 84.44 90 GLU A CA 1
ATOM 745 C C . GLU A 1 90 ? -12.896 -18.285 -4.440 1.00 84.44 90 GLU A C 1
ATOM 747 O O . GLU A 1 90 ? -13.559 -17.270 -4.217 1.00 84.44 90 GLU A O 1
ATOM 752 N N . ASP A 1 91 ? -13.050 -19.403 -3.731 1.00 88.50 91 ASP A N 1
ATOM 753 C CA . ASP A 1 91 ? -14.030 -19.532 -2.657 1.00 88.50 91 ASP A CA 1
ATOM 754 C C . ASP A 1 91 ? -13.609 -18.705 -1.440 1.00 88.50 91 ASP A C 1
ATOM 756 O O . ASP A 1 91 ? -14.445 -18.030 -0.838 1.00 88.50 91 ASP A O 1
ATOM 760 N N . TYR A 1 92 ? -12.306 -18.654 -1.144 1.00 90.06 92 TYR A N 1
ATOM 761 C CA . TYR A 1 92 ? -11.759 -17.756 -0.128 1.00 90.06 92 TYR A CA 1
ATOM 762 C C . TYR A 1 92 ? -12.070 -16.286 -0.446 1.00 90.06 92 TYR A C 1
ATOM 764 O O . TYR A 1 92 ? -12.599 -15.566 0.403 1.00 90.06 92 TYR A O 1
ATOM 772 N N . LEU A 1 93 ? -11.818 -15.835 -1.678 1.00 89.81 93 LEU A N 1
ATOM 773 C CA . LEU A 1 93 ? -12.094 -14.452 -2.081 1.00 89.81 93 LEU A CA 1
ATOM 774 C C . LEU A 1 93 ? -13.592 -14.122 -2.066 1.00 89.81 93 LEU A C 1
ATOM 776 O O . LEU A 1 93 ? -13.977 -13.027 -1.640 1.00 89.81 93 LEU A O 1
ATOM 780 N N . LYS A 1 94 ? -14.454 -15.070 -2.458 1.00 89.94 94 LYS A N 1
ATOM 781 C CA . LYS A 1 94 ? -15.915 -14.936 -2.325 1.00 89.94 94 LYS A CA 1
ATOM 782 C C . LYS A 1 94 ? -16.327 -14.790 -0.858 1.00 89.94 94 LYS A C 1
ATOM 784 O O . LYS A 1 94 ? -17.097 -13.879 -0.549 1.00 89.94 94 LYS A O 1
ATOM 789 N N . GLU A 1 95 ? -15.787 -15.612 0.048 1.00 91.31 95 GLU A N 1
ATOM 790 C CA . GLU A 1 95 ? -16.024 -15.485 1.496 1.00 91.31 95 GLU A CA 1
ATOM 791 C C . GLU A 1 95 ? -15.618 -14.091 2.005 1.00 91.31 95 GLU A C 1
ATOM 793 O O . GLU A 1 95 ? -16.407 -13.431 2.688 1.00 91.31 95 GLU A O 1
ATOM 798 N N . LYS A 1 96 ? -14.432 -13.588 1.626 1.00 93.31 96 LYS A N 1
ATOM 799 C CA . LYS A 1 96 ? -13.963 -12.254 2.048 1.00 93.31 96 LYS A CA 1
ATOM 800 C C . LYS A 1 96 ? -14.818 -11.123 1.503 1.00 93.31 96 LYS A C 1
ATOM 802 O O . LYS A 1 96 ? -15.166 -10.213 2.254 1.00 93.31 96 LYS A O 1
ATOM 807 N N . LYS A 1 97 ? -15.253 -11.210 0.244 1.00 92.06 97 LYS A N 1
ATOM 808 C CA . LYS A 1 97 ? -16.192 -10.246 -0.344 1.00 92.06 97 LYS A CA 1
ATOM 809 C C . LYS A 1 97 ? -17.508 -10.198 0.434 1.00 92.06 97 LYS A C 1
ATOM 811 O O . LYS A 1 97 ? -18.019 -9.112 0.709 1.00 92.06 97 LYS A O 1
ATOM 816 N N . VAL A 1 98 ? -18.059 -11.354 0.810 1.00 91.81 98 VAL A N 1
ATOM 817 C CA . VAL A 1 98 ? -19.282 -11.430 1.627 1.00 91.81 98 VAL A CA 1
ATOM 818 C C . VAL A 1 98 ? -19.053 -10.800 2.999 1.00 91.81 98 VAL A C 1
ATOM 820 O O . VAL A 1 98 ? -19.860 -9.973 3.423 1.00 91.81 98 VAL A O 1
ATOM 823 N N . PHE A 1 99 ? -17.944 -11.126 3.661 1.00 93.00 99 PHE A N 1
ATOM 824 C CA . PHE A 1 99 ? -17.605 -10.584 4.974 1.00 93.00 99 PHE A CA 1
ATOM 825 C C . PHE A 1 99 ? -17.437 -9.054 4.964 1.00 93.00 99 PHE A C 1
ATOM 827 O O . PHE A 1 99 ? -18.054 -8.365 5.777 1.00 93.00 99 PHE A O 1
ATOM 834 N N . VAL A 1 100 ? -16.684 -8.498 4.008 1.00 93.00 100 VAL A N 1
ATOM 835 C CA . VAL A 1 100 ? -16.523 -7.039 3.861 1.00 93.00 100 VAL A CA 1
ATOM 836 C C . VAL A 1 100 ? -17.874 -6.368 3.595 1.00 93.00 100 VAL A C 1
ATOM 838 O O . VAL A 1 100 ? -18.208 -5.370 4.230 1.00 93.00 100 VAL A O 1
ATOM 841 N N . ASN A 1 101 ? -18.716 -6.944 2.734 1.00 90.31 101 ASN A N 1
ATOM 842 C CA . ASN A 1 101 ? -20.055 -6.407 2.478 1.00 90.31 101 ASN A CA 1
ATOM 843 C C . ASN A 1 101 ? -20.958 -6.433 3.721 1.00 90.31 101 ASN A C 1
ATOM 845 O O . ASN A 1 101 ? -21.739 -5.504 3.936 1.00 90.31 101 ASN A O 1
ATOM 849 N N . GLN A 1 102 ? -20.866 -7.478 4.548 1.00 91.56 102 GLN A N 1
ATOM 850 C CA . GLN A 1 102 ? -21.579 -7.545 5.824 1.00 91.56 102 GLN A CA 1
ATOM 851 C C . GLN A 1 102 ? -21.090 -6.462 6.793 1.00 91.56 102 GLN A C 1
ATOM 853 O O . GLN A 1 102 ? -21.919 -5.779 7.395 1.00 91.56 102 GLN A O 1
ATOM 858 N N . LEU A 1 103 ? -19.772 -6.250 6.895 1.00 90.62 103 LEU A N 1
ATOM 859 C CA . LEU A 1 103 ? -19.176 -5.180 7.706 1.00 90.62 103 LEU A CA 1
ATOM 860 C C . LEU A 1 103 ? -19.689 -3.790 7.316 1.00 90.62 103 LEU A C 1
ATOM 862 O O . LEU A 1 103 ? -19.965 -2.971 8.194 1.00 90.62 103 LEU A O 1
ATOM 866 N N . MET A 1 104 ? -19.857 -3.537 6.016 1.00 87.38 104 MET A N 1
ATOM 867 C CA . MET A 1 104 ? -20.349 -2.252 5.512 1.00 87.38 104 MET A CA 1
ATOM 868 C C . MET A 1 104 ? -21.831 -2.017 5.807 1.00 87.38 104 MET A C 1
ATOM 870 O O . MET A 1 104 ? -22.229 -0.892 6.096 1.00 87.38 104 MET A O 1
ATOM 874 N N . LYS A 1 105 ? -22.654 -3.071 5.757 1.00 87.00 105 LYS A N 1
ATOM 875 C CA . LYS A 1 105 ? -24.108 -2.974 5.972 1.00 87.00 105 LYS A CA 1
ATOM 876 C C . LYS A 1 105 ? -24.508 -3.029 7.445 1.00 87.00 105 LYS A C 1
ATOM 878 O O . LYS A 1 105 ? -25.603 -2.598 7.798 1.00 87.00 105 LYS A O 1
ATOM 883 N N . CYS A 1 106 ? -23.660 -3.586 8.306 1.00 84.88 106 CYS A N 1
ATOM 884 C CA . CYS A 1 106 ? -23.977 -3.729 9.718 1.00 84.88 106 CYS A CA 1
ATOM 885 C C . CYS A 1 106 ? -23.783 -2.407 10.471 1.00 84.88 106 CYS A C 1
ATOM 887 O O . CYS A 1 106 ? -22.759 -1.735 10.323 1.00 84.88 106 CYS A O 1
ATOM 889 N N . SER A 1 107 ? -24.746 -2.052 11.322 1.00 81.88 107 SER A N 1
ATOM 890 C CA . SER A 1 107 ? -24.669 -0.867 12.184 1.00 81.88 107 SER A CA 1
ATOM 891 C C . SER A 1 107 ? -23.809 -1.074 13.435 1.00 81.88 107 SER A C 1
ATOM 893 O O . SER A 1 107 ? -23.391 -0.094 14.041 1.00 81.88 107 SER A O 1
ATOM 895 N N . ASP A 1 108 ? -23.565 -2.327 13.826 1.00 82.94 108 ASP A N 1
ATOM 896 C CA . ASP A 1 108 ? -22.761 -2.702 14.992 1.00 82.94 108 ASP A CA 1
ATOM 897 C C . ASP A 1 108 ? -21.896 -3.908 14.641 1.00 82.94 108 ASP A C 1
ATOM 899 O O . ASP A 1 108 ? -22.384 -5.039 14.543 1.00 82.94 108 ASP A O 1
ATOM 903 N N . ALA A 1 109 ? -20.598 -3.661 14.478 1.00 80.62 109 ALA A N 1
ATOM 904 C CA . ALA A 1 109 ? -19.643 -4.684 14.087 1.00 80.62 109 ALA A CA 1
ATOM 905 C C . ALA A 1 109 ? -19.693 -5.913 15.015 1.00 80.62 109 ALA A C 1
ATOM 907 O O . ALA A 1 109 ? -19.617 -7.046 14.543 1.00 80.62 109 ALA A O 1
ATOM 908 N N . ASN A 1 110 ? -19.919 -5.738 16.323 1.00 78.38 110 ASN A N 1
ATOM 909 C CA . ASN A 1 110 ? -19.859 -6.833 17.302 1.00 78.38 110 ASN A CA 1
ATOM 910 C C . ASN A 1 110 ? -20.917 -7.931 17.077 1.00 78.38 110 ASN A C 1
ATOM 912 O O . ASN A 1 110 ? -20.784 -9.028 17.624 1.00 78.38 110 ASN A O 1
ATOM 916 N N . LYS A 1 111 ? -21.952 -7.654 16.272 1.00 81.56 111 LYS A N 1
ATOM 917 C CA . LYS A 1 111 ? -23.012 -8.609 15.920 1.00 81.56 111 LYS A CA 1
ATOM 918 C C . LYS A 1 111 ? -22.641 -9.534 14.762 1.00 81.56 111 LYS A C 1
ATOM 920 O O . LYS A 1 111 ? -23.330 -10.530 14.544 1.00 81.56 111 LYS A O 1
ATOM 925 N N . ILE A 1 112 ? -21.573 -9.228 14.029 1.00 84.31 112 ILE A N 1
ATOM 926 C CA . ILE A 1 112 ? -21.129 -10.032 12.894 1.00 84.31 112 ILE A CA 1
ATOM 927 C C . ILE A 1 112 ? -20.477 -11.311 13.413 1.00 84.31 112 ILE A C 1
ATOM 929 O O . ILE A 1 112 ? -19.556 -11.285 14.233 1.00 84.31 112 ILE A O 1
ATOM 933 N N . GLN A 1 113 ? -20.959 -12.445 12.916 1.00 82.56 113 GLN A N 1
ATOM 934 C CA . GLN A 1 113 ? -20.306 -13.725 13.138 1.00 82.56 113 GLN A CA 1
ATOM 935 C C . GLN A 1 113 ? -19.186 -13.892 12.120 1.00 82.56 113 GLN A C 1
ATOM 937 O O . GLN A 1 113 ? -19.420 -13.784 10.921 1.00 82.56 113 GLN A O 1
ATOM 942 N N . VAL A 1 114 ? -17.981 -14.196 12.599 1.00 83.44 114 VAL A N 1
ATOM 943 C CA . VAL A 1 114 ? -16.863 -14.542 11.715 1.00 83.44 114 VAL A CA 1
ATOM 944 C C . VAL A 1 114 ? -16.648 -16.044 11.679 1.00 83.44 114 VAL A C 1
ATOM 946 O O . VAL A 1 114 ? -16.749 -16.731 12.705 1.00 83.44 114 VAL A O 1
ATOM 949 N N . THR A 1 115 ? -16.336 -16.545 10.492 1.00 79.06 115 THR A N 1
ATOM 950 C CA . THR A 1 115 ? -15.962 -17.940 10.245 1.00 79.06 115 THR A CA 1
ATOM 951 C C . THR A 1 115 ? -14.451 -18.139 10.334 1.00 79.06 115 THR A C 1
ATOM 953 O O . THR A 1 115 ? -14.007 -19.220 10.716 1.00 79.06 115 THR A O 1
ATOM 956 N N . ARG A 1 116 ? -13.651 -17.101 10.043 1.00 83.31 116 ARG A N 1
ATOM 957 C CA . ARG A 1 116 ? -12.183 -17.164 10.028 1.00 83.31 116 ARG A CA 1
ATOM 958 C C . ARG A 1 116 ? -11.546 -16.315 11.127 1.00 83.31 116 ARG A C 1
ATOM 960 O O . ARG A 1 116 ? -12.098 -15.302 11.555 1.00 83.31 116 ARG A O 1
ATOM 967 N N . LYS A 1 117 ? -10.363 -16.732 11.591 1.00 82.38 117 LYS A N 1
ATOM 968 C CA . LYS A 1 117 ? -9.640 -16.044 12.674 1.00 82.38 117 LYS A CA 1
ATOM 969 C C . LYS A 1 117 ? -9.042 -14.723 12.211 1.00 82.38 117 LYS A C 1
ATOM 971 O O . LYS A 1 117 ? -9.051 -13.768 12.976 1.00 82.38 117 LYS A O 1
ATOM 976 N N . GLU A 1 118 ? -8.538 -14.643 10.984 1.00 86.25 118 GLU A N 1
ATOM 977 C CA . GLU A 1 118 ? -8.016 -13.395 10.435 1.00 86.25 118 GLU A CA 1
ATOM 978 C C . GLU A 1 118 ? -9.108 -12.324 10.339 1.00 86.25 118 GLU A C 1
ATOM 980 O O . GLU A 1 118 ? -8.836 -11.175 10.661 1.00 86.25 118 GLU A O 1
ATOM 985 N N . ASP A 1 119 ? -10.363 -12.683 10.053 1.00 90.75 119 ASP A N 1
ATOM 986 C CA . ASP A 1 119 ? -11.487 -11.733 9.973 1.00 90.75 119 ASP A CA 1
ATOM 987 C C . ASP A 1 119 ? -11.777 -11.026 11.305 1.00 90.75 119 ASP A C 1
ATOM 989 O O . ASP A 1 119 ? -12.318 -9.918 11.323 1.00 90.75 119 ASP A O 1
ATOM 993 N N . LEU A 1 120 ? -11.330 -11.602 12.428 1.00 88.69 120 LEU A N 1
ATOM 994 C CA . LEU A 1 120 ? -11.347 -10.921 13.722 1.00 88.69 120 LEU A CA 1
ATOM 995 C C . LEU A 1 120 ? -10.510 -9.635 13.706 1.00 88.69 120 LEU A C 1
ATOM 997 O O . LEU A 1 120 ? -10.867 -8.688 14.400 1.00 88.69 120 LEU A O 1
ATOM 1001 N N . LEU A 1 121 ? -9.429 -9.573 12.920 1.00 90.38 121 LEU A N 1
ATOM 1002 C CA . LEU A 1 121 ? -8.568 -8.392 12.801 1.00 90.38 121 LEU A CA 1
ATOM 1003 C C . LEU A 1 121 ? -9.347 -7.207 12.214 1.00 90.38 121 LEU A C 1
ATOM 1005 O O . LEU A 1 121 ? -9.359 -6.116 12.790 1.00 90.38 121 LEU A O 1
ATOM 1009 N N . LEU A 1 122 ? -10.054 -7.430 11.103 1.00 92.56 122 LEU A N 1
ATOM 1010 C CA . LEU A 1 122 ? -10.853 -6.382 10.471 1.00 92.56 122 LEU A CA 1
ATOM 1011 C C . LEU A 1 122 ? -12.066 -6.014 11.332 1.00 92.56 122 LEU A C 1
ATOM 1013 O O . LEU A 1 122 ? -12.401 -4.840 11.488 1.00 92.56 122 LEU A O 1
ATOM 1017 N N . LEU A 1 123 ? -12.677 -7.012 11.972 1.00 92.06 123 LEU A N 1
ATOM 1018 C CA . LEU A 1 123 ? -13.783 -6.794 12.892 1.00 92.06 123 LEU A CA 1
ATOM 1019 C C . LEU A 1 123 ? -13.372 -5.947 14.110 1.00 92.06 123 LEU A C 1
ATOM 1021 O O . LEU A 1 123 ? -14.094 -5.033 14.516 1.00 92.06 123 LEU A O 1
ATOM 1025 N N . PHE A 1 124 ? -12.193 -6.217 14.675 1.00 90.38 124 PHE A N 1
ATOM 1026 C CA . PHE A 1 124 ? -11.606 -5.427 15.752 1.00 90.38 124 PHE A CA 1
ATOM 1027 C C . PHE A 1 124 ? -11.377 -3.980 15.326 1.00 90.38 124 PHE A C 1
ATOM 1029 O O . PHE A 1 124 ? -11.755 -3.069 16.065 1.00 90.38 124 PHE A O 1
ATOM 1036 N N . LEU A 1 125 ? -10.794 -3.766 14.142 1.00 92.88 125 LEU A N 1
ATOM 1037 C CA . LEU A 1 125 ? -10.560 -2.435 13.587 1.00 92.88 125 LEU A CA 1
ATOM 1038 C C . LEU A 1 125 ? -11.852 -1.613 13.544 1.00 92.88 125 LEU A C 1
ATOM 1040 O O . LEU A 1 125 ? -11.871 -0.506 14.083 1.00 92.88 125 LEU A O 1
ATOM 1044 N N . ILE A 1 126 ? -12.922 -2.155 12.953 1.00 93.50 126 ILE A N 1
ATOM 1045 C CA . ILE A 1 126 ? -14.200 -1.441 12.814 1.00 93.50 126 ILE A CA 1
ATOM 1046 C C . ILE A 1 126 ? -14.864 -1.218 14.181 1.00 93.50 126 ILE A C 1
ATOM 1048 O O . ILE A 1 126 ? -15.278 -0.104 14.491 1.00 93.50 126 ILE A O 1
ATOM 1052 N N . SER A 1 127 ? -14.884 -2.228 15.055 1.00 90.38 127 SER A N 1
ATOM 1053 C CA . SER A 1 127 ? -15.424 -2.090 16.419 1.00 90.38 127 SER A CA 1
ATOM 1054 C C . SER A 1 127 ? -14.701 -0.990 17.216 1.00 90.38 127 SER A C 1
ATOM 1056 O O . SER A 1 127 ? -15.328 -0.150 17.871 1.00 90.38 127 SER A O 1
ATOM 1058 N N . GLN A 1 128 ? -13.365 -0.930 17.137 1.00 90.75 128 GLN A N 1
ATOM 1059 C CA . GLN A 1 128 ? -12.603 0.144 17.778 1.00 90.75 128 GLN A CA 1
ATOM 1060 C C . GLN A 1 128 ? -12.819 1.500 17.098 1.00 90.75 128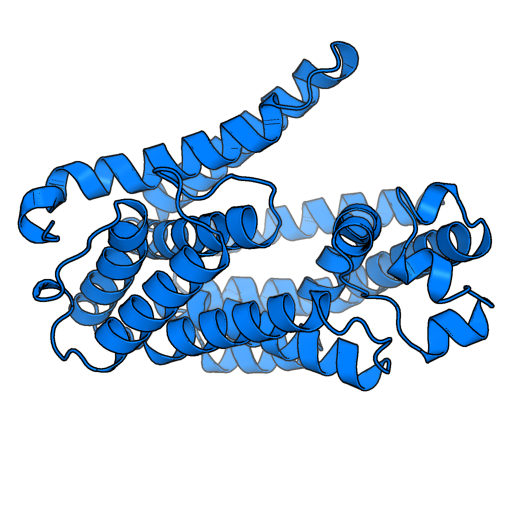 GLN A C 1
ATOM 1062 O O . GLN A 1 128 ? -12.886 2.512 17.798 1.00 90.75 128 GLN A O 1
ATOM 1067 N N . SER A 1 129 ? -12.956 1.550 15.771 1.00 92.75 129 SER A N 1
ATOM 1068 C CA . SER A 1 129 ? -13.209 2.806 15.063 1.00 92.75 129 SER A CA 1
ATOM 1069 C C . SER A 1 129 ? -14.563 3.396 15.452 1.00 92.75 129 SER A C 1
ATOM 1071 O O . SER A 1 129 ? -14.621 4.571 15.807 1.00 92.75 129 SER A O 1
ATOM 1073 N N . GLU A 1 130 ? -15.617 2.579 15.510 1.00 90.94 130 GLU A N 1
ATOM 1074 C CA . GLU A 1 130 ? -16.957 2.963 15.977 1.00 90.94 130 GLU A CA 1
ATOM 1075 C C . GLU A 1 130 ? -16.908 3.494 17.415 1.00 90.94 130 GLU A C 1
ATOM 1077 O O . GLU A 1 130 ? -17.339 4.619 17.686 1.00 90.94 130 GLU A O 1
ATOM 1082 N N . LYS A 1 131 ? -16.272 2.749 18.331 1.00 90.06 131 LYS A N 1
ATOM 1083 C CA . LYS A 1 131 ? -16.092 3.169 19.730 1.00 90.06 131 LYS A CA 1
ATOM 1084 C C . LYS A 1 131 ? -15.366 4.510 19.859 1.00 90.06 131 LYS A C 1
ATOM 1086 O O . LYS A 1 131 ? -15.673 5.307 20.746 1.00 90.06 131 LYS A O 1
ATOM 1091 N N . HIS A 1 132 ? -14.383 4.758 18.998 1.00 89.06 132 HIS A N 1
ATOM 1092 C CA . HIS A 1 132 ? -13.589 5.984 19.003 1.00 89.06 132 HIS A CA 1
ATOM 1093 C C . HIS A 1 132 ? -14.141 7.093 18.094 1.00 89.06 132 HIS A C 1
ATOM 1095 O O . HIS A 1 132 ? -13.495 8.147 18.008 1.00 89.06 132 HIS A O 1
ATOM 1101 N N . LYS A 1 133 ? -15.319 6.881 17.483 1.00 91.19 133 LYS A N 1
ATOM 1102 C CA . LYS A 1 133 ? -15.983 7.780 16.525 1.00 91.19 133 LYS A CA 1
ATOM 1103 C C . LYS A 1 133 ? -15.081 8.164 15.343 1.00 91.19 133 LYS A C 1
ATOM 1105 O O . LYS A 1 133 ? -15.038 9.318 14.929 1.00 91.19 133 LYS A O 1
ATOM 1110 N N . ILE A 1 134 ? -14.319 7.197 14.839 1.00 92.19 134 ILE A N 1
ATOM 1111 C CA . ILE A 1 134 ? -13.461 7.324 13.660 1.00 92.19 134 ILE A CA 1
ATOM 1112 C C . ILE A 1 134 ? -14.171 6.622 12.499 1.00 92.19 134 ILE A C 1
ATOM 1114 O O . ILE A 1 134 ? -14.455 5.427 12.570 1.00 92.19 134 ILE A O 1
ATOM 1118 N N . LEU A 1 135 ? -14.462 7.368 11.436 1.00 91.19 135 LEU A N 1
ATOM 1119 C CA . LEU A 1 135 ? -15.103 6.841 10.233 1.00 91.19 135 LEU A CA 1
ATOM 1120 C C . LEU A 1 135 ? -14.048 6.146 9.363 1.00 91.19 135 LEU A C 1
ATOM 1122 O O . LEU A 1 135 ? -13.287 6.832 8.688 1.00 91.19 135 LEU A O 1
ATOM 1126 N N . LEU A 1 136 ? -13.979 4.811 9.435 1.00 93.00 136 LEU A N 1
ATOM 1127 C CA . LEU A 1 136 ? -13.017 3.988 8.677 1.00 93.00 136 LEU A CA 1
ATOM 1128 C C . LEU A 1 136 ? -13.662 2.967 7.735 1.00 93.00 136 LEU A C 1
ATOM 1130 O O . LEU A 1 136 ? -12.944 2.330 6.971 1.00 93.00 136 LEU A O 1
ATOM 1134 N N . LYS A 1 137 ? -14.989 2.781 7.786 1.00 92.00 137 LYS A N 1
ATOM 1135 C CA . LYS A 1 137 ? -15.690 1.801 6.939 1.00 92.00 137 LYS A CA 1
ATOM 1136 C C . LYS A 1 137 ? -15.426 2.065 5.453 1.00 92.00 137 LYS A C 1
ATOM 1138 O O . LYS A 1 137 ? -15.014 1.155 4.742 1.00 92.00 137 LYS A O 1
ATOM 1143 N N . ASP A 1 138 ? -15.552 3.317 5.023 1.00 91.88 138 ASP A N 1
ATOM 1144 C CA . ASP A 1 138 ? -15.321 3.704 3.627 1.00 91.88 138 ASP A CA 1
ATOM 1145 C C . ASP A 1 138 ? -13.853 3.545 3.206 1.00 91.88 138 ASP A C 1
ATOM 1147 O O . ASP A 1 138 ? -13.586 3.090 2.094 1.00 91.88 138 ASP A O 1
ATOM 1151 N N . ASP A 1 139 ? -12.892 3.859 4.087 1.00 93.19 139 ASP A N 1
ATOM 1152 C CA . ASP A 1 139 ? -11.464 3.650 3.806 1.00 93.19 139 ASP A CA 1
ATOM 1153 C C . ASP A 1 139 ? -11.147 2.154 3.656 1.00 93.19 139 ASP A C 1
ATOM 1155 O O . ASP A 1 139 ? -10.467 1.758 2.713 1.00 93.19 139 ASP A O 1
ATOM 1159 N N . VAL A 1 140 ? -11.687 1.308 4.542 1.00 93.00 140 VAL A N 1
ATOM 1160 C CA . VAL A 1 140 ? -11.532 -0.155 4.475 1.00 93.00 140 VAL A CA 1
ATOM 1161 C C . VAL A 1 140 ? -12.145 -0.715 3.195 1.00 93.00 140 VAL A C 1
ATOM 1163 O O . VAL A 1 140 ? -11.518 -1.527 2.518 1.00 93.00 140 VAL A O 1
ATOM 1166 N N . PHE A 1 141 ? -13.350 -0.275 2.835 1.00 94.25 141 PHE A N 1
ATOM 1167 C CA . PHE A 1 141 ? -14.000 -0.707 1.602 1.00 94.25 141 PHE A CA 1
ATOM 1168 C C . PHE A 1 141 ? -13.227 -0.270 0.354 1.00 94.25 141 PHE A C 1
ATOM 1170 O O . PHE A 1 141 ? -13.102 -1.042 -0.598 1.00 94.25 141 PHE A O 1
ATOM 1177 N N . SER A 1 142 ? -12.676 0.943 0.368 1.00 94.62 142 SER A N 1
ATOM 1178 C CA . SER A 1 142 ? -11.871 1.464 -0.737 1.00 94.62 142 SER A CA 1
ATOM 1179 C C . SER A 1 142 ? -10.558 0.693 -0.892 1.00 94.62 142 SER A C 1
ATOM 1181 O O . SER A 1 142 ? -10.213 0.316 -2.007 1.00 94.62 142 SER A O 1
ATOM 1183 N N . LEU A 1 143 ? -9.872 0.376 0.214 1.00 93.00 143 LEU A N 1
ATOM 1184 C CA . LEU A 1 143 ? -8.671 -0.471 0.212 1.00 93.00 143 LEU A CA 1
ATOM 1185 C C . LEU A 1 143 ? -8.969 -1.886 -0.304 1.00 93.00 143 LEU A C 1
ATOM 1187 O O . LEU A 1 143 ? -8.245 -2.401 -1.149 1.00 93.00 143 LEU A O 1
ATOM 1191 N N . TRP A 1 144 ? -10.067 -2.495 0.147 1.00 94.50 144 TRP A N 1
ATOM 1192 C CA . TRP A 1 144 ? -10.512 -3.795 -0.362 1.00 94.50 144 TRP A CA 1
ATOM 1193 C C . TRP A 1 144 ? -10.809 -3.757 -1.866 1.00 94.50 144 TRP A C 1
ATOM 1195 O O . TRP A 1 144 ? -10.380 -4.637 -2.608 1.00 94.50 144 TRP A O 1
ATOM 1205 N N . SER A 1 145 ? -11.513 -2.723 -2.327 1.00 93.19 145 SER A N 1
ATOM 1206 C CA . SER A 1 145 ? -11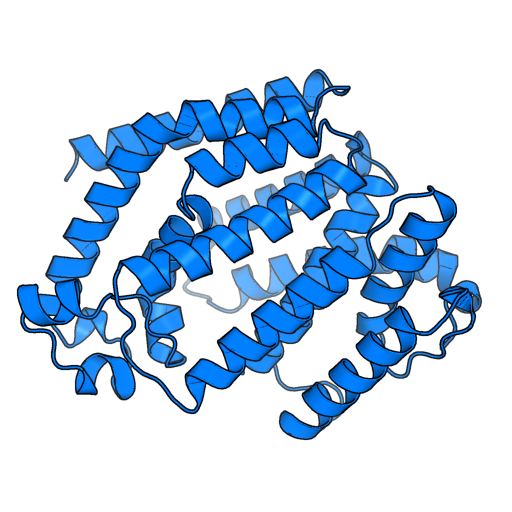.847 -2.556 -3.745 1.00 93.19 145 SER A CA 1
ATOM 1207 C C . SER A 1 145 ? -10.598 -2.341 -4.601 1.00 93.19 145 SER A C 1
ATOM 1209 O O . SER A 1 145 ? -10.517 -2.883 -5.701 1.00 93.19 145 SER A O 1
ATOM 1211 N N . TYR A 1 146 ? -9.616 -1.594 -4.085 1.00 91.81 146 TYR A N 1
ATOM 1212 C CA . TYR A 1 146 ? -8.307 -1.436 -4.713 1.00 91.81 146 TYR A CA 1
ATOM 1213 C C . TYR A 1 146 ? -7.609 -2.790 -4.889 1.00 91.81 146 TYR A C 1
ATOM 1215 O O . TYR A 1 146 ? -7.251 -3.138 -6.011 1.00 91.81 146 TYR A O 1
ATOM 1223 N N . MET A 1 147 ? -7.494 -3.582 -3.817 1.00 90.56 147 MET A N 1
ATOM 1224 C CA . MET A 1 147 ? -6.824 -4.888 -3.867 1.00 90.56 147 MET A CA 1
ATOM 1225 C C . MET A 1 147 ? -7.504 -5.863 -4.827 1.00 90.56 147 MET A C 1
ATOM 1227 O O . MET A 1 147 ? -6.834 -6.564 -5.576 1.00 90.56 147 MET A O 1
ATOM 1231 N N . ILE A 1 148 ? -8.839 -5.891 -4.854 1.00 90.31 148 ILE A N 1
ATOM 1232 C CA . ILE A 1 148 ? -9.567 -6.731 -5.811 1.00 90.31 148 ILE A CA 1
ATOM 1233 C C . ILE A 1 148 ? -9.275 -6.309 -7.249 1.00 90.31 148 ILE A C 1
ATOM 1235 O O . ILE A 1 148 ? -9.001 -7.171 -8.077 1.00 90.31 148 ILE A O 1
ATOM 1239 N N . LYS A 1 149 ? -9.269 -5.004 -7.537 1.00 88.25 149 LYS A N 1
ATO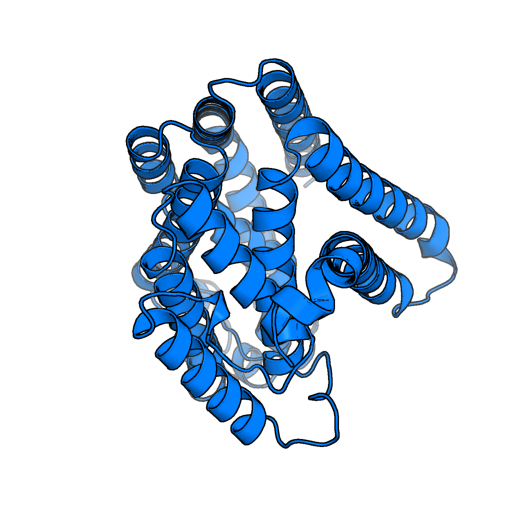M 1240 C CA . LYS A 1 149 ? -8.954 -4.487 -8.873 1.00 88.25 149 LYS A CA 1
ATOM 1241 C C . LYS A 1 149 ? -7.516 -4.814 -9.298 1.00 88.25 149 LYS A C 1
ATOM 1243 O O . LYS A 1 149 ? -7.273 -5.116 -10.464 1.00 88.25 149 LYS A O 1
ATOM 1248 N N . GLU A 1 150 ? -6.565 -4.750 -8.372 1.00 86.44 150 GLU A N 1
ATOM 1249 C CA . GLU A 1 150 ? -5.172 -5.136 -8.618 1.00 86.44 150 GLU A CA 1
ATOM 1250 C C . GLU A 1 150 ? -5.051 -6.639 -8.898 1.00 86.44 150 GLU A C 1
ATOM 1252 O O . GLU A 1 150 ? -4.469 -7.032 -9.910 1.00 86.44 150 GLU A O 1
ATOM 1257 N N . ASN A 1 151 ? -5.697 -7.474 -8.083 1.00 86.44 151 ASN A N 1
ATOM 1258 C CA . ASN A 1 151 ? -5.733 -8.919 -8.282 1.00 86.44 151 ASN A CA 1
ATOM 1259 C C . ASN A 1 151 ? -6.404 -9.310 -9.613 1.00 86.44 151 ASN A C 1
ATOM 1261 O O . ASN A 1 151 ? -5.888 -10.151 -10.341 1.00 86.44 151 ASN A O 1
ATOM 1265 N N . GLU A 1 152 ? -7.516 -8.667 -9.984 1.00 84.06 152 GLU A N 1
ATOM 1266 C CA . GLU A 1 152 ? -8.185 -8.869 -11.280 1.00 84.06 152 GLU A CA 1
ATOM 1267 C C . GLU A 1 152 ? -7.251 -8.571 -12.463 1.00 84.06 152 GLU A C 1
ATOM 1269 O O . GLU A 1 152 ? -7.300 -9.263 -13.482 1.00 84.06 152 GLU A O 1
ATOM 1274 N N . SER A 1 153 ? -6.351 -7.592 -12.318 1.00 77.94 153 SER A N 1
ATOM 1275 C CA . SER A 1 153 ? -5.404 -7.239 -13.379 1.00 77.94 153 SER A CA 1
ATOM 1276 C C . SER A 1 153 ? -4.334 -8.296 -13.654 1.00 77.94 153 SER A C 1
ATOM 1278 O O . SER A 1 153 ? -3.739 -8.266 -14.725 1.00 77.94 153 SER A O 1
ATOM 1280 N N . ARG A 1 154 ? -4.150 -9.279 -12.763 1.00 78.88 154 ARG A N 1
ATOM 1281 C CA . ARG A 1 154 ? -3.261 -10.434 -12.991 1.00 78.88 154 ARG A CA 1
ATOM 1282 C C . ARG A 1 154 ? -3.824 -11.420 -14.006 1.00 78.88 154 ARG A C 1
ATOM 1284 O O . ARG A 1 154 ? -3.071 -12.089 -14.703 1.00 78.88 154 ARG A O 1
ATOM 1291 N N . PHE A 1 155 ? -5.150 -11.513 -14.096 1.00 75.88 155 PHE A N 1
ATOM 1292 C CA . PHE A 1 155 ? -5.833 -12.417 -15.029 1.00 75.88 155 PHE A CA 1
ATOM 1293 C C . PHE A 1 155 ? -5.981 -11.808 -16.425 1.00 75.88 155 PHE A C 1
ATOM 1295 O O . PHE A 1 155 ? -6.107 -12.535 -17.409 1.00 75.88 155 PHE A O 1
ATOM 1302 N N . PHE A 1 156 ? -5.934 -10.477 -16.509 1.00 73.56 156 PHE A N 1
ATOM 1303 C CA . PHE A 1 156 ? -5.970 -9.719 -17.759 1.00 73.56 156 PHE A CA 1
ATOM 1304 C C . PHE A 1 156 ? -4.804 -8.728 -17.807 1.00 73.56 156 PHE A C 1
ATOM 1306 O O . PHE A 1 156 ? -5.022 -7.512 -17.805 1.00 73.56 156 PHE A O 1
ATOM 1313 N N . PRO A 1 157 ? -3.561 -9.234 -17.791 1.00 73.56 157 PRO A N 1
ATOM 1314 C CA . PRO A 1 157 ? -2.392 -8.388 -17.697 1.00 73.56 157 PRO A CA 1
ATOM 1315 C C . PRO A 1 157 ? -2.238 -7.581 -18.986 1.00 73.56 157 PRO A C 1
ATOM 1317 O O . PRO A 1 157 ? -2.205 -8.111 -20.096 1.00 73.56 157 PRO A O 1
ATOM 1320 N N . SER A 1 158 ? -2.176 -6.266 -18.821 1.00 81.06 158 SER A N 1
ATOM 1321 C CA . SER A 1 158 ? -2.000 -5.307 -19.901 1.00 81.06 158 SER A CA 1
ATOM 1322 C C . SER A 1 158 ? -1.077 -4.205 -19.421 1.00 81.06 158 SER A C 1
ATOM 1324 O O . SER A 1 158 ? -1.242 -3.722 -18.294 1.00 81.06 158 SER A O 1
ATOM 1326 N N . LEU A 1 159 ? -0.178 -3.742 -20.288 1.00 85.94 159 LEU A N 1
ATOM 1327 C CA . LEU A 1 159 ? 0.531 -2.502 -20.014 1.00 85.94 159 LEU A CA 1
ATOM 1328 C C . LEU A 1 159 ? -0.468 -1.359 -19.821 1.00 85.94 159 LEU A C 1
ATOM 1330 O O . LEU A 1 159 ? -1.519 -1.305 -20.464 1.00 85.94 159 LEU A O 1
ATOM 1334 N N . ARG A 1 160 ? -0.121 -0.442 -18.924 1.00 90.25 160 ARG A N 1
ATOM 1335 C CA . ARG A 1 160 ? -0.863 0.787 -18.630 1.00 90.25 160 ARG A CA 1
ATOM 1336 C C . ARG A 1 160 ? -0.030 1.982 -19.068 1.00 90.25 160 ARG A C 1
ATOM 1338 O O . ARG A 1 160 ? 1.195 1.895 -19.101 1.00 90.25 160 ARG A O 1
ATOM 1345 N N . THR A 1 161 ? -0.668 3.088 -19.420 1.00 94.06 161 THR A N 1
ATOM 1346 C CA . THR A 1 161 ? 0.060 4.334 -19.692 1.00 94.06 161 THR A CA 1
ATOM 1347 C C . THR A 1 161 ? 0.730 4.849 -18.417 1.00 94.06 161 THR A C 1
ATOM 1349 O O . THR A 1 161 ? 0.359 4.475 -17.296 1.00 94.06 161 THR A O 1
ATOM 1352 N N . LYS A 1 162 ? 1.697 5.759 -18.558 1.00 93.06 162 LYS A N 1
ATOM 1353 C CA . LYS A 1 162 ? 2.297 6.459 -17.409 1.00 93.06 162 LYS A CA 1
ATOM 1354 C C . LYS A 1 162 ? 1.243 7.145 -16.547 1.00 93.06 162 LYS A C 1
ATOM 1356 O O . LYS A 1 162 ? 1.301 7.061 -15.323 1.00 93.06 162 LYS A O 1
ATOM 1361 N N . GLU A 1 163 ? 0.271 7.795 -17.180 1.00 93.69 163 GLU A N 1
ATOM 1362 C CA . GLU A 1 163 ? -0.812 8.493 -16.485 1.00 93.69 163 GLU A CA 1
ATOM 1363 C C . GLU A 1 163 ? -1.705 7.528 -15.694 1.00 93.69 163 GLU A C 1
ATOM 1365 O O . GLU A 1 163 ? -2.036 7.799 -14.537 1.00 93.69 163 GLU A O 1
ATOM 1370 N N . GLU A 1 164 ? -2.053 6.379 -16.278 1.00 93.44 164 GLU A N 1
ATOM 1371 C CA . GLU A 1 164 ? -2.836 5.339 -15.608 1.00 93.44 164 GLU A CA 1
ATOM 1372 C C . GLU A 1 164 ? -2.094 4.773 -14.392 1.00 93.44 164 GLU A C 1
ATOM 1374 O O . GLU A 1 164 ? -2.683 4.660 -13.314 1.00 93.44 164 GLU A O 1
ATOM 1379 N N . LEU A 1 165 ? -0.798 4.470 -14.532 1.00 92.00 165 LEU A N 1
ATOM 1380 C CA . LEU A 1 165 ? 0.036 3.984 -13.428 1.00 92.00 165 LEU A CA 1
ATOM 1381 C C . LEU A 1 165 ? 0.179 5.029 -12.319 1.00 92.00 165 LEU A C 1
ATOM 1383 O O . LEU A 1 165 ? -0.006 4.699 -11.148 1.00 92.00 165 LEU A O 1
ATOM 1387 N N . SER A 1 166 ? 0.444 6.294 -12.662 1.00 92.75 166 SER A N 1
ATOM 1388 C CA . SER A 1 166 ? 0.518 7.380 -11.678 1.00 92.75 166 SER A CA 1
ATOM 1389 C C . SER A 1 166 ? -0.812 7.597 -10.962 1.00 92.75 166 SER A C 1
ATOM 1391 O O . SER A 1 166 ? -0.823 7.764 -9.746 1.00 92.75 166 SER A O 1
ATOM 1393 N N . SER A 1 167 ? -1.935 7.541 -11.679 1.00 93.56 167 SER A N 1
ATOM 1394 C CA . SER A 1 167 ? -3.272 7.695 -11.093 1.00 93.56 167 SER A CA 1
ATOM 1395 C C . SER A 1 167 ? -3.610 6.548 -10.145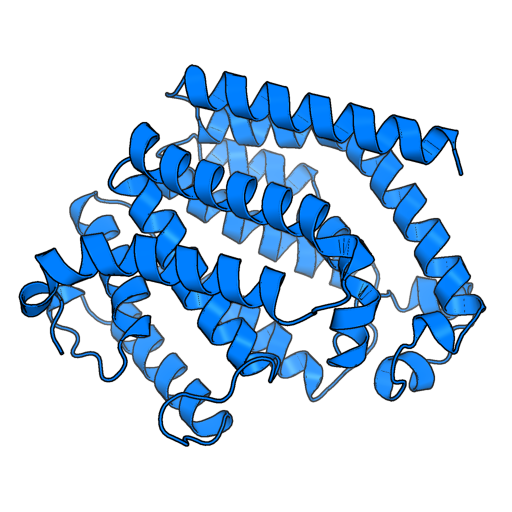 1.00 93.56 167 SER A C 1
ATOM 1397 O O . SER A 1 167 ? -4.154 6.774 -9.062 1.00 93.56 167 SER A O 1
ATOM 1399 N N . PHE A 1 168 ? -3.262 5.320 -10.533 1.00 92.25 168 PHE A N 1
ATOM 1400 C CA . PHE A 1 168 ? -3.469 4.123 -9.726 1.00 92.25 168 PHE A CA 1
ATOM 1401 C C . PHE A 1 168 ? -2.619 4.147 -8.448 1.00 92.25 168 PHE A C 1
ATOM 1403 O O . PHE A 1 168 ? -3.159 3.979 -7.354 1.00 92.25 168 PHE A O 1
ATOM 1410 N N . ALA A 1 169 ? -1.330 4.478 -8.570 1.00 92.44 169 ALA A N 1
ATOM 1411 C CA . ALA A 1 169 ? -0.424 4.658 -7.439 1.00 92.44 169 ALA A CA 1
ATOM 1412 C C . ALA A 1 169 ? -0.870 5.799 -6.510 1.00 92.44 169 ALA A C 1
ATOM 1414 O O . ALA A 1 169 ? -0.886 5.658 -5.289 1.00 92.44 169 ALA A O 1
ATOM 1415 N N . ASN A 1 170 ? -1.294 6.932 -7.077 1.00 94.75 170 ASN A N 1
ATOM 1416 C CA . ASN A 1 170 ? -1.767 8.074 -6.299 1.00 94.75 170 ASN A CA 1
ATOM 1417 C C . ASN A 1 170 ? -3.030 7.731 -5.504 1.00 94.75 170 ASN A C 1
ATOM 1419 O O . ASN A 1 170 ? -3.161 8.130 -4.349 1.00 94.75 170 ASN A O 1
ATOM 1423 N N . TYR A 1 171 ? -3.950 6.962 -6.088 1.00 95.00 171 TYR A N 1
ATOM 1424 C CA . TYR A 1 171 ? -5.134 6.502 -5.371 1.00 95.00 171 TYR A CA 1
ATOM 1425 C C . TYR A 1 171 ? -4.761 5.633 -4.162 1.00 95.00 171 TYR A C 1
ATOM 1427 O O . TYR A 1 171 ? -5.274 5.873 -3.069 1.00 95.00 171 TYR A O 1
ATOM 1435 N N . GLN A 1 172 ? -3.822 4.696 -4.317 1.00 92.38 172 GLN A N 1
ATOM 1436 C CA . GLN A 1 172 ? -3.356 3.849 -3.217 1.00 92.38 172 GLN A CA 1
ATOM 1437 C C . GLN A 1 172 ? -2.687 4.667 -2.095 1.00 92.38 172 GLN A C 1
ATOM 1439 O O . GLN A 1 172 ? -3.058 4.524 -0.924 1.00 92.38 172 GLN A O 1
ATOM 1444 N N . ASP A 1 173 ? -1.779 5.586 -2.445 1.00 92.31 173 ASP A N 1
ATOM 1445 C CA . ASP A 1 173 ? -1.126 6.499 -1.496 1.00 92.31 173 ASP A CA 1
ATOM 1446 C C . ASP A 1 173 ? -2.164 7.290 -0.679 1.00 92.31 173 ASP A C 1
ATOM 1448 O O . ASP A 1 173 ? -2.074 7.385 0.551 1.00 92.31 173 ASP A O 1
ATOM 1452 N N . LEU A 1 174 ? -3.190 7.832 -1.345 1.00 94.62 174 LEU A N 1
ATOM 1453 C CA . LEU A 1 174 ? -4.260 8.598 -0.702 1.00 94.62 174 LEU A CA 1
ATOM 1454 C C . LEU A 1 174 ? -5.074 7.751 0.282 1.00 94.62 174 LEU A C 1
ATOM 1456 O O . LEU A 1 174 ? -5.398 8.239 1.370 1.00 94.62 174 LEU A O 1
ATOM 1460 N N . LEU A 1 175 ? -5.383 6.498 -0.066 1.00 93.06 175 LEU A N 1
ATOM 1461 C CA . LEU A 1 175 ? -6.108 5.583 0.817 1.00 93.06 175 LEU A CA 1
ATOM 1462 C C . LEU A 1 175 ? -5.312 5.292 2.093 1.00 93.06 175 LEU A C 1
ATOM 1464 O O . LEU A 1 175 ? -5.850 5.427 3.197 1.00 93.06 175 LEU A O 1
ATOM 1468 N N . PHE A 1 176 ? -4.022 4.970 1.966 1.00 90.06 176 PHE A N 1
ATOM 1469 C CA . PHE A 1 176 ? -3.167 4.708 3.125 1.00 90.06 176 PHE A CA 1
ATOM 1470 C C . PHE A 1 176 ? -2.985 5.945 4.002 1.00 90.06 176 PHE A C 1
ATOM 1472 O O . PHE A 1 176 ? -3.126 5.867 5.228 1.00 90.06 176 PHE A O 1
ATOM 1479 N N . VAL A 1 177 ? -2.716 7.101 3.392 1.00 91.06 177 VAL A N 1
ATOM 1480 C CA . VAL A 1 177 ? -2.524 8.354 4.127 1.00 91.06 177 VAL A CA 1
ATOM 1481 C C . VAL A 1 177 ? -3.804 8.762 4.857 1.00 91.06 177 VAL A C 1
ATOM 1483 O O . VAL A 1 177 ? -3.729 9.082 6.045 1.00 91.06 177 VAL A O 1
ATOM 1486 N N . SER A 1 178 ? -4.966 8.695 4.192 1.00 93.38 178 SER A N 1
ATOM 1487 C CA . SER A 1 178 ? -6.280 8.959 4.799 1.00 93.38 178 SER A CA 1
ATOM 1488 C C . SER A 1 178 ? -6.530 8.051 6.002 1.00 93.38 178 SER A C 1
ATOM 1490 O O . SER A 1 178 ? -6.840 8.528 7.099 1.00 93.38 178 SER A O 1
ATOM 1492 N N . PHE A 1 179 ? -6.342 6.742 5.821 1.00 93.62 179 PHE A N 1
ATOM 1493 C CA . PHE A 1 179 ? -6.561 5.754 6.868 1.00 93.62 179 PHE A CA 1
ATOM 1494 C C . PHE A 1 179 ? -5.689 6.031 8.101 1.00 93.62 179 PHE A C 1
ATOM 1496 O O . PHE A 1 179 ? -6.198 6.190 9.217 1.00 93.62 179 PHE A O 1
ATOM 1503 N N . VAL A 1 180 ? -4.371 6.144 7.910 1.00 90.75 180 VAL A N 1
ATOM 1504 C CA . VAL A 1 180 ? -3.419 6.327 9.015 1.00 90.75 180 VAL A CA 1
ATOM 1505 C C . VAL A 1 180 ? -3.650 7.664 9.721 1.00 90.75 180 VAL A C 1
ATOM 1507 O O . VAL A 1 180 ? -3.653 7.711 10.958 1.00 90.75 180 VAL A O 1
ATOM 1510 N N . SER A 1 181 ? -3.903 8.749 8.977 1.00 91.56 181 SER A N 1
ATOM 1511 C CA . SER A 1 181 ? -4.167 10.057 9.583 1.00 91.56 181 SER A CA 1
ATOM 1512 C C . SER A 1 181 ? -5.458 10.064 10.398 1.00 91.56 181 SER A C 1
ATOM 1514 O O . SER A 1 181 ? -5.477 10.647 11.483 1.00 91.56 181 SER A O 1
ATOM 1516 N N . LYS A 1 182 ? -6.520 9.382 9.947 1.00 93.94 182 LYS A N 1
ATOM 1517 C CA . LYS A 1 182 ? -7.776 9.253 10.704 1.00 93.94 182 LYS A CA 1
ATOM 1518 C C . LYS A 1 182 ? -7.576 8.464 11.994 1.00 93.94 182 LYS A C 1
ATOM 1520 O O . LYS A 1 182 ? -7.964 8.938 13.065 1.00 93.94 182 LYS A O 1
ATOM 1525 N N . VAL A 1 183 ? -6.926 7.298 11.918 1.00 91.88 183 VAL A N 1
ATOM 1526 C CA . VAL A 1 183 ? -6.682 6.435 13.088 1.00 91.88 183 VAL A CA 1
ATOM 1527 C C . VAL A 1 183 ? -5.860 7.165 14.148 1.00 91.88 183 VAL A C 1
ATOM 1529 O O . VAL A 1 183 ? -6.204 7.135 15.332 1.00 91.88 183 VAL A O 1
ATOM 1532 N N . LEU A 1 184 ? -4.802 7.869 13.738 1.00 89.50 184 LEU A N 1
ATOM 1533 C CA . LEU A 1 184 ? -3.926 8.598 14.656 1.00 89.50 184 LEU A CA 1
ATOM 1534 C C . LEU A 1 184 ? -4.466 9.976 15.066 1.00 89.50 184 LEU A C 1
ATOM 1536 O O . LEU A 1 184 ? -3.910 10.581 15.984 1.00 89.50 184 LEU A O 1
ATOM 1540 N N . ARG A 1 185 ? -5.600 10.412 14.498 1.00 87.94 185 ARG A N 1
ATOM 1541 C CA . ARG A 1 185 ? -6.213 11.743 14.678 1.00 87.94 185 ARG A CA 1
ATOM 1542 C C . ARG A 1 185 ? -5.301 12.897 14.251 1.00 87.94 185 ARG A C 1
ATOM 1544 O O . ARG A 1 185 ? -5.266 13.947 14.889 1.00 87.94 185 ARG A O 1
ATOM 1551 N N . GLY A 1 186 ? -4.563 12.681 13.171 1.00 87.75 186 GLY A N 1
ATOM 1552 C CA . GLY A 1 186 ? -3.811 13.715 12.479 1.00 87.75 186 GLY A CA 1
ATOM 1553 C C . GLY A 1 186 ? -4.702 14.648 11.654 1.00 87.75 186 GLY A C 1
ATOM 1554 O O . GLY A 1 186 ? -5.916 14.453 11.527 1.00 87.75 186 GLY A O 1
ATOM 1555 N N . ASN A 1 187 ? -4.088 15.660 11.037 1.00 92.75 187 ASN A N 1
ATOM 1556 C CA . ASN A 1 187 ? -4.784 16.572 10.128 1.00 92.75 187 ASN A CA 1
ATOM 1557 C C . ASN A 1 187 ? -5.022 15.900 8.765 1.00 92.75 187 ASN A C 1
ATOM 1559 O O . ASN A 1 187 ? -4.286 16.130 7.810 1.00 92.75 187 ASN A O 1
ATOM 1563 N N . THR A 1 188 ? -6.067 15.073 8.690 1.00 93.81 188 THR A N 1
ATOM 1564 C CA . THR A 1 188 ? -6.383 14.241 7.515 1.00 93.81 188 THR A CA 1
ATOM 1565 C C . THR A 1 188 ? -6.514 15.058 6.231 1.00 93.81 188 THR A C 1
ATOM 1567 O O . THR A 1 188 ? -5.917 14.697 5.223 1.00 93.81 188 THR A O 1
ATOM 1570 N N . LYS A 1 189 ? -7.207 16.205 6.267 1.00 95.19 189 LYS A N 1
ATOM 1571 C CA . LYS A 1 189 ? -7.353 17.084 5.094 1.00 95.19 189 LYS A CA 1
ATOM 1572 C C . LYS A 1 189 ? -5.993 17.558 4.577 1.00 95.19 189 LYS A C 1
ATOM 1574 O O . LYS A 1 189 ? -5.735 17.512 3.379 1.00 95.19 189 LYS A O 1
ATOM 1579 N N . LYS A 1 190 ? -5.110 17.996 5.480 1.00 95.56 190 LYS A N 1
ATOM 1580 C CA . LYS A 1 190 ? -3.765 18.437 5.099 1.00 95.56 190 LYS A CA 1
ATOM 1581 C C . LYS A 1 190 ? -2.902 17.274 4.608 1.00 95.56 190 LYS A C 1
ATOM 1583 O O . LYS A 1 190 ? -2.208 17.445 3.615 1.00 95.56 190 LYS A O 1
ATOM 1588 N N . CYS A 1 191 ? -2.974 16.108 5.251 1.00 93.31 191 CYS A N 1
ATOM 1589 C CA . CYS A 1 191 ? -2.263 14.911 4.802 1.00 93.31 191 CYS A CA 1
ATOM 1590 C C . CYS A 1 191 ? -2.670 14.507 3.380 1.00 93.31 191 CYS A C 1
ATOM 1592 O O . CYS A 1 191 ? -1.796 14.284 2.554 1.00 93.31 191 CYS A O 1
ATOM 1594 N N . ILE A 1 192 ? -3.972 14.481 3.083 1.00 94.81 192 ILE A N 1
ATOM 1595 C CA . ILE A 1 192 ? -4.505 14.168 1.750 1.00 94.81 192 ILE A CA 1
ATOM 1596 C C . ILE A 1 192 ? -3.999 15.175 0.712 1.00 94.81 192 ILE A C 1
ATOM 1598 O O . ILE A 1 192 ? -3.471 14.773 -0.318 1.00 94.81 192 ILE A O 1
ATOM 1602 N N . ASN A 1 193 ? -4.078 16.479 0.998 1.00 95.75 193 ASN A N 1
ATOM 1603 C CA . ASN A 1 193 ? -3.579 17.508 0.079 1.00 95.75 193 ASN A CA 1
ATOM 1604 C C . ASN A 1 193 ? -2.081 17.355 -0.222 1.00 95.75 193 ASN A C 1
ATOM 1606 O O . ASN A 1 193 ? -1.666 17.569 -1.355 1.00 95.75 193 ASN A O 1
ATOM 1610 N N . LEU A 1 194 ? -1.275 16.995 0.781 1.00 94.25 194 LEU A N 1
ATOM 1611 C CA . LEU A 1 194 ? 0.155 16.740 0.596 1.00 94.25 194 LEU A CA 1
ATOM 1612 C C . LEU A 1 194 ? 0.410 15.439 -0.172 1.00 94.25 194 LEU A C 1
ATOM 1614 O O . LEU A 1 194 ? 1.308 15.402 -1.003 1.00 94.25 194 LEU A O 1
ATOM 1618 N N . ALA A 1 195 ? -0.382 14.393 0.070 1.00 92.88 195 ALA A N 1
ATOM 1619 C CA . ALA A 1 195 ? -0.289 13.134 -0.664 1.00 92.88 195 ALA A CA 1
ATOM 1620 C C . ALA A 1 195 ? -0.630 13.313 -2.153 1.00 92.88 195 ALA A C 1
ATOM 1622 O O . ALA A 1 195 ? 0.072 12.768 -2.993 1.00 92.88 195 ALA A O 1
ATOM 1623 N N . TYR A 1 196 ? -1.592 14.177 -2.499 1.00 93.56 196 TYR A N 1
ATOM 1624 C CA . TYR A 1 196 ? -1.833 14.559 -3.897 1.00 93.56 196 TYR A CA 1
ATOM 1625 C C . TYR A 1 196 ? -0.593 15.162 -4.575 1.00 93.56 196 TYR A C 1
ATOM 1627 O O . TYR A 1 196 ? -0.378 14.929 -5.759 1.00 93.56 196 TYR A O 1
ATOM 1635 N N . GLN A 1 197 ? 0.239 15.914 -3.843 1.00 93.00 197 GLN A N 1
ATOM 1636 C CA . GLN A 1 197 ? 1.481 16.476 -4.396 1.00 93.00 197 GLN A CA 1
ATOM 1637 C C . GLN A 1 197 ? 2.552 15.406 -4.646 1.00 93.00 197 GLN A C 1
ATOM 1639 O O . GLN A 1 197 ? 3.441 15.621 -5.463 1.00 93.00 197 GLN A O 1
ATOM 1644 N N . LEU A 1 198 ? 2.474 14.260 -3.961 1.00 90.50 198 LEU A N 1
ATOM 1645 C CA . LEU A 1 198 ? 3.384 13.137 -4.181 1.00 90.50 198 LEU A CA 1
ATOM 1646 C C . LEU A 1 198 ? 3.067 12.363 -5.464 1.00 90.50 198 LEU A C 1
ATOM 1648 O O . LEU A 1 198 ? 3.948 11.671 -5.965 1.00 90.50 198 LEU A O 1
ATOM 1652 N N . ASN A 1 199 ? 1.845 12.470 -5.996 1.00 91.88 199 ASN A N 1
ATOM 1653 C CA . ASN A 1 199 ? 1.422 11.825 -7.241 1.00 91.88 199 ASN A CA 1
ATOM 1654 C C . ASN A 1 199 ? 1.814 10.330 -7.314 1.00 91.88 199 ASN A C 1
ATOM 1656 O O . ASN A 1 199 ? 2.511 9.887 -8.234 1.00 91.88 199 ASN A O 1
ATOM 1660 N N . GLY A 1 200 ? 1.440 9.564 -6.284 1.00 90.25 200 GLY A N 1
ATOM 1661 C CA . GLY A 1 200 ? 1.705 8.121 -6.219 1.00 90.25 200 GLY A CA 1
ATOM 1662 C C . GLY A 1 200 ? 3.170 7.736 -6.010 1.00 90.25 200 GLY A C 1
ATOM 1663 O O . GLY A 1 200 ? 3.560 6.608 -6.303 1.00 90.25 200 GLY A O 1
ATOM 1664 N N . PHE A 1 201 ? 4.022 8.671 -5.586 1.00 90.44 201 PHE A N 1
ATOM 1665 C CA . PHE A 1 201 ? 5.449 8.419 -5.414 1.00 90.44 201 PHE A CA 1
ATOM 1666 C C . PHE A 1 201 ? 5.753 7.275 -4.430 1.00 90.44 201 PHE A C 1
ATOM 1668 O O . PHE A 1 201 ? 6.710 6.538 -4.667 1.00 90.44 201 PHE A O 1
ATOM 1675 N N . ILE A 1 202 ? 4.976 7.104 -3.348 1.00 87.25 202 ILE A N 1
ATOM 1676 C CA . ILE A 1 202 ? 5.282 6.076 -2.339 1.00 87.25 202 ILE A CA 1
ATOM 1677 C C . ILE A 1 202 ? 5.020 4.685 -2.925 1.00 87.25 202 ILE A C 1
ATOM 1679 O O . ILE A 1 202 ? 5.931 3.859 -2.908 1.00 87.25 202 ILE A O 1
ATOM 1683 N N . THR A 1 203 ? 3.848 4.460 -3.523 1.00 89.31 203 THR A N 1
ATOM 1684 C CA . THR A 1 203 ? 3.542 3.222 -4.256 1.00 89.31 203 THR A CA 1
ATOM 1685 C C . THR A 1 203 ? 4.510 2.954 -5.413 1.00 89.31 203 THR A C 1
ATOM 1687 O O . THR A 1 203 ? 5.008 1.842 -5.535 1.00 89.31 203 THR A O 1
ATOM 1690 N N . ARG A 1 204 ? 4.851 3.946 -6.253 1.00 90.88 204 ARG A N 1
ATOM 1691 C CA . ARG A 1 204 ? 5.802 3.718 -7.365 1.00 90.88 204 ARG A CA 1
ATOM 1692 C C . ARG A 1 204 ? 7.186 3.295 -6.876 1.00 90.88 204 ARG A C 1
ATOM 1694 O O . ARG A 1 204 ? 7.846 2.485 -7.519 1.00 90.88 204 ARG A O 1
ATOM 1701 N N . MET A 1 205 ? 7.635 3.843 -5.749 1.00 88.06 205 MET A N 1
ATOM 1702 C CA . MET A 1 205 ? 8.886 3.418 -5.125 1.00 88.06 205 MET A CA 1
ATOM 1703 C C . MET A 1 205 ? 8.810 1.961 -4.651 1.00 88.06 205 MET A C 1
ATOM 1705 O O . MET A 1 205 ? 9.805 1.250 -4.764 1.00 88.06 205 MET A O 1
ATOM 1709 N N . ASP A 1 206 ? 7.657 1.523 -4.146 1.00 85.25 206 ASP A N 1
ATOM 1710 C CA . ASP A 1 206 ? 7.402 0.130 -3.762 1.00 85.25 206 ASP A CA 1
ATOM 1711 C C . ASP A 1 206 ? 7.468 -0.795 -4.985 1.00 85.25 206 ASP A C 1
ATOM 1713 O O . ASP A 1 206 ? 8.316 -1.683 -5.032 1.00 85.25 206 ASP A O 1
ATOM 1717 N N . TRP A 1 207 ? 6.718 -0.476 -6.046 1.00 88.12 207 TRP A N 1
ATOM 1718 C CA . TRP A 1 207 ? 6.722 -1.225 -7.310 1.00 88.12 207 TRP A CA 1
ATOM 1719 C C . TRP A 1 207 ? 8.113 -1.379 -7.924 1.00 88.12 207 TRP A C 1
ATOM 1721 O O . TRP A 1 207 ? 8.452 -2.438 -8.436 1.00 88.12 207 TRP A O 1
ATOM 1731 N N . VAL A 1 208 ? 8.947 -0.335 -7.890 1.00 87.69 208 VAL A N 1
ATOM 1732 C CA . VAL A 1 208 ? 10.312 -0.428 -8.432 1.00 87.69 208 VAL A CA 1
ATOM 1733 C C . VAL A 1 208 ? 11.188 -1.345 -7.579 1.00 87.69 208 VAL A C 1
ATOM 1735 O O . VAL A 1 208 ? 12.023 -2.068 -8.122 1.00 87.69 208 VAL A O 1
ATOM 1738 N N . ASN A 1 209 ? 11.018 -1.350 -6.256 1.00 82.81 209 ASN A N 1
ATOM 1739 C CA . ASN A 1 209 ? 11.787 -2.241 -5.386 1.00 82.81 209 ASN A CA 1
ATOM 1740 C C . ASN A 1 209 ? 11.344 -3.703 -5.529 1.00 82.81 209 ASN A C 1
ATOM 1742 O O . ASN A 1 209 ? 12.204 -4.585 -5.549 1.00 82.81 209 ASN A O 1
ATOM 1746 N N . ASP A 1 210 ? 10.042 -3.932 -5.695 1.00 83.38 210 ASP A N 1
ATOM 1747 C CA . ASP A 1 210 ? 9.440 -5.266 -5.743 1.00 83.38 210 ASP A CA 1
ATOM 1748 C C . ASP A 1 210 ? 9.173 -5.766 -7.175 1.00 83.38 210 ASP A C 1
ATOM 1750 O O . ASP A 1 210 ? 8.677 -6.873 -7.366 1.00 83.38 210 ASP A O 1
ATOM 1754 N N . PHE A 1 211 ? 9.624 -5.027 -8.197 1.00 85.88 211 PHE A N 1
ATOM 1755 C CA . PHE A 1 211 ? 9.348 -5.291 -9.615 1.00 85.88 211 PHE A CA 1
ATOM 1756 C C . PHE A 1 211 ? 9.525 -6.757 -10.035 1.00 85.88 211 PHE A C 1
ATOM 1758 O O . PHE A 1 211 ? 8.681 -7.314 -10.728 1.00 85.88 211 PHE A O 1
ATOM 1765 N N . ASN A 1 212 ? 10.625 -7.408 -9.637 1.00 82.06 212 ASN A N 1
ATOM 1766 C CA . ASN A 1 212 ? 10.875 -8.796 -10.040 1.00 82.06 212 ASN A CA 1
ATOM 1767 C C . ASN A 1 212 ? 9.881 -9.778 -9.402 1.00 82.06 212 ASN A C 1
ATOM 1769 O O . ASN A 1 212 ? 9.560 -10.800 -10.001 1.00 82.06 212 ASN A O 1
ATOM 1773 N N . HIS A 1 213 ? 9.430 -9.496 -8.179 1.00 81.62 213 HIS A N 1
ATOM 1774 C CA . HIS A 1 213 ? 8.394 -10.279 -7.517 1.00 81.62 213 HIS A CA 1
ATOM 1775 C C . HIS A 1 213 ? 7.043 -10.051 -8.204 1.00 81.62 213 HIS A C 1
ATOM 1777 O O . HIS A 1 213 ? 6.438 -11.016 -8.664 1.00 81.62 213 HIS A O 1
ATOM 1783 N N . ASP A 1 214 ? 6.652 -8.791 -8.387 1.00 82.06 214 ASP A N 1
ATOM 1784 C CA . ASP A 1 214 ? 5.393 -8.391 -9.026 1.00 82.06 214 ASP A CA 1
ATOM 1785 C C . ASP A 1 214 ? 5.256 -8.950 -10.446 1.00 82.06 214 ASP A C 1
ATOM 1787 O O . ASP A 1 214 ? 4.241 -9.553 -10.798 1.00 82.06 214 ASP A O 1
ATOM 1791 N N . ALA A 1 215 ? 6.313 -8.840 -11.252 1.00 81.06 215 ALA A N 1
ATOM 1792 C CA . ALA A 1 215 ? 6.308 -9.337 -12.620 1.00 81.06 215 ALA A CA 1
ATOM 1793 C C . ALA A 1 215 ? 6.200 -10.874 -12.684 1.00 81.06 215 ALA A C 1
ATOM 1795 O O . ALA A 1 215 ? 5.530 -11.404 -13.566 1.00 81.06 215 ALA A O 1
ATOM 1796 N N . ASN A 1 216 ? 6.772 -11.605 -11.716 1.00 78.62 216 ASN A N 1
ATOM 1797 C CA . ASN A 1 216 ? 6.580 -13.059 -11.607 1.00 78.62 216 ASN A CA 1
ATOM 1798 C C . ASN A 1 216 ? 5.131 -13.445 -11.257 1.00 78.62 216 ASN A C 1
ATOM 1800 O O . ASN A 1 216 ? 4.710 -14.556 -11.577 1.00 78.62 216 ASN A O 1
ATOM 1804 N N . LEU A 1 217 ? 4.383 -12.544 -10.614 1.00 76.88 217 LEU A N 1
ATOM 1805 C CA . LEU A 1 217 ? 2.956 -12.691 -10.314 1.00 76.88 217 LEU A CA 1
ATOM 1806 C C . LEU A 1 217 ? 2.052 -12.157 -11.442 1.00 76.88 217 LEU A C 1
ATOM 1808 O O . LEU A 1 217 ? 0.829 -12.130 -11.294 1.00 76.88 217 LEU A O 1
ATOM 1812 N N . GLY A 1 218 ? 2.632 -11.714 -12.564 1.00 76.56 218 GLY A N 1
ATOM 1813 C CA . GLY A 1 218 ? 1.897 -11.128 -13.688 1.00 76.56 218 GLY A CA 1
ATOM 1814 C C . GLY A 1 218 ? 1.390 -9.705 -13.432 1.00 76.56 218 GLY A C 1
ATOM 1815 O O . GLY A 1 218 ? 0.542 -9.212 -14.176 1.00 76.56 218 GLY A O 1
ATOM 1816 N N . ILE A 1 219 ? 1.887 -9.028 -12.393 1.00 81.12 219 ILE A N 1
ATOM 1817 C CA . ILE A 1 219 ? 1.589 -7.621 -12.117 1.00 81.12 219 ILE A CA 1
ATOM 1818 C C . ILE A 1 219 ? 2.606 -6.770 -12.872 1.00 81.12 219 ILE A C 1
ATOM 1820 O O . ILE A 1 219 ? 3.795 -6.762 -12.557 1.00 81.12 219 ILE A O 1
ATOM 1824 N N . ILE A 1 220 ? 2.136 -6.034 -13.878 1.00 84.31 220 ILE A N 1
ATOM 1825 C CA . ILE A 1 220 ? 3.015 -5.207 -14.701 1.00 84.31 220 ILE A CA 1
ATOM 1826 C C . ILE A 1 220 ? 2.957 -3.749 -14.248 1.00 84.31 220 ILE A C 1
ATOM 1828 O O . ILE A 1 220 ? 1.934 -3.077 -14.386 1.00 84.31 220 ILE A O 1
ATOM 1832 N N . THR A 1 221 ? 4.080 -3.260 -13.727 1.00 87.44 221 THR A N 1
ATOM 1833 C CA . THR A 1 221 ? 4.238 -1.892 -13.202 1.00 87.44 221 THR A CA 1
ATOM 1834 C C . THR A 1 221 ? 5.135 -1.006 -14.074 1.00 87.44 221 THR A C 1
ATOM 1836 O O . THR A 1 221 ? 5.380 0.151 -13.734 1.00 87.44 221 THR A O 1
ATOM 1839 N N . ILE A 1 222 ? 5.582 -1.514 -15.230 1.00 90.38 222 ILE A N 1
ATOM 1840 C CA . ILE A 1 222 ? 6.191 -0.713 -16.301 1.00 90.38 222 ILE A CA 1
ATOM 1841 C C . ILE A 1 222 ? 5.103 -0.095 -17.189 1.00 90.38 222 ILE A C 1
ATOM 1843 O O . ILE A 1 222 ? 4.074 -0.718 -17.463 1.00 90.38 222 ILE A O 1
ATOM 1847 N N . SER A 1 223 ? 5.324 1.146 -17.624 1.00 92.44 223 SER A N 1
ATOM 1848 C CA . SER A 1 223 ? 4.396 1.848 -18.511 1.00 92.44 223 SER A CA 1
ATOM 1849 C C . SER A 1 223 ? 4.541 1.413 -19.971 1.00 92.44 223 SER A C 1
ATOM 1851 O O . SER A 1 223 ? 5.620 0.990 -20.384 1.00 92.44 223 SER A O 1
ATOM 1853 N N . LYS A 1 224 ? 3.481 1.577 -20.774 1.00 92.88 224 LYS A N 1
ATOM 1854 C CA . LYS A 1 224 ? 3.528 1.398 -22.240 1.00 92.88 224 LYS A CA 1
ATOM 1855 C C . LYS A 1 224 ? 4.660 2.204 -22.858 1.00 92.88 224 LYS A C 1
ATOM 1857 O O . LYS A 1 224 ? 5.472 1.684 -23.607 1.00 92.88 224 LYS A O 1
ATOM 1862 N N . GLU A 1 225 ? 4.744 3.468 -22.471 1.00 95.12 225 GLU A N 1
ATOM 1863 C CA . GLU A 1 225 ? 5.705 4.415 -23.010 1.00 95.12 225 GLU A CA 1
ATOM 1864 C C . GLU A 1 225 ? 7.149 4.011 -22.690 1.00 95.12 225 GLU A C 1
ATOM 1866 O O . GLU A 1 225 ? 8.036 4.219 -23.513 1.00 95.12 225 GLU A O 1
ATOM 1871 N N . ASP A 1 226 ? 7.400 3.444 -21.507 1.00 93.44 226 ASP A N 1
ATOM 1872 C CA . ASP A 1 226 ? 8.731 2.943 -21.153 1.00 93.44 226 ASP A CA 1
ATOM 1873 C C . ASP A 1 226 ? 9.034 1.604 -21.833 1.00 93.44 226 ASP A C 1
ATOM 1875 O O . ASP A 1 226 ? 10.150 1.408 -22.314 1.00 93.44 226 ASP A O 1
ATOM 1879 N N . ALA A 1 227 ? 8.057 0.699 -21.928 1.00 91.75 227 ALA A N 1
ATOM 1880 C CA . ALA A 1 227 ? 8.231 -0.556 -22.651 1.00 91.75 227 ALA A CA 1
ATOM 1881 C C . ALA A 1 227 ? 8.595 -0.303 -24.124 1.00 91.75 227 ALA A C 1
ATOM 1883 O O . ALA A 1 227 ? 9.568 -0.873 -24.621 1.00 91.75 227 ALA A O 1
ATOM 1884 N N . ASP A 1 228 ? 7.899 0.628 -24.781 1.00 92.19 228 ASP A N 1
ATOM 1885 C CA . ASP A 1 228 ? 8.170 1.042 -26.159 1.00 92.19 228 ASP A CA 1
ATOM 1886 C C . ASP A 1 228 ? 9.551 1.700 -26.301 1.00 92.19 228 ASP A C 1
ATOM 1888 O O . ASP A 1 228 ? 10.333 1.342 -27.187 1.00 92.19 228 ASP A O 1
ATOM 1892 N N . LEU A 1 229 ? 9.885 2.642 -25.407 1.00 94.00 229 LEU A N 1
ATOM 1893 C CA . LEU A 1 229 ? 11.159 3.369 -25.433 1.00 94.00 229 LEU A CA 1
ATOM 1894 C C . LEU A 1 229 ? 12.361 2.427 -25.296 1.00 94.00 229 LEU A C 1
ATOM 1896 O O . LEU A 1 229 ? 13.353 2.571 -26.014 1.00 94.00 229 LEU A O 1
ATOM 1900 N N . HIS A 1 230 ? 12.263 1.459 -24.387 1.00 91.50 230 HIS A N 1
ATOM 1901 C CA . HIS A 1 230 ? 13.326 0.499 -24.104 1.00 91.50 230 HIS A CA 1
ATOM 1902 C C . HIS A 1 230 ? 13.246 -0.766 -24.972 1.00 91.50 230 HIS A C 1
ATOM 1904 O O . HIS A 1 230 ? 14.117 -1.629 -24.859 1.00 91.50 230 HIS A O 1
ATOM 1910 N N . LYS A 1 231 ? 12.254 -0.863 -25.872 1.00 91.19 231 LYS A N 1
ATOM 1911 C CA . LYS A 1 231 ? 12.003 -2.028 -26.740 1.00 91.19 231 LYS A CA 1
ATOM 1912 C C . LYS A 1 231 ? 11.871 -3.330 -25.944 1.00 91.19 231 LYS A C 1
ATOM 1914 O O . LYS A 1 231 ? 12.459 -4.353 -26.298 1.00 91.19 231 LYS A O 1
ATOM 1919 N N . ILE A 1 232 ? 11.138 -3.268 -24.838 1.00 89.12 232 ILE A N 1
ATOM 1920 C CA . ILE A 1 232 ? 10.881 -4.409 -23.963 1.00 89.12 232 ILE A CA 1
ATOM 1921 C C . ILE A 1 232 ? 9.746 -5.232 -24.569 1.00 89.12 232 ILE A C 1
ATOM 1923 O O . ILE A 1 232 ? 8.657 -4.719 -24.811 1.00 89.12 232 ILE A O 1
ATOM 1927 N N . ASP A 1 233 ? 9.998 -6.520 -24.799 1.00 83.31 233 ASP A N 1
ATOM 1928 C CA . ASP A 1 233 ? 8.968 -7.449 -25.261 1.00 83.31 233 ASP A CA 1
ATOM 1929 C C . ASP A 1 233 ? 7.952 -7.705 -24.141 1.00 83.31 233 ASP A C 1
ATOM 1931 O O . ASP A 1 233 ? 8.284 -8.257 -23.087 1.00 83.31 233 ASP A O 1
ATOM 1935 N N . GLU A 1 234 ? 6.694 -7.338 -24.389 1.00 79.62 234 GLU A N 1
ATOM 1936 C CA . GLU A 1 234 ? 5.578 -7.581 -23.475 1.00 79.62 234 GLU A CA 1
ATOM 1937 C C . GLU A 1 234 ? 5.461 -9.060 -23.084 1.00 79.62 234 GLU A C 1
ATOM 1939 O O . GLU A 1 234 ? 5.104 -9.372 -21.951 1.00 79.62 234 GLU A O 1
ATOM 1944 N N . ASN A 1 235 ? 5.826 -10.001 -23.963 1.00 79.31 235 ASN A N 1
ATOM 1945 C CA . ASN A 1 235 ? 5.765 -11.426 -23.637 1.00 79.31 235 ASN A CA 1
ATOM 1946 C C . ASN A 1 235 ? 6.725 -11.819 -22.508 1.00 79.31 235 ASN A C 1
ATOM 1948 O O . ASN A 1 235 ? 6.409 -12.730 -21.740 1.00 79.31 235 ASN A O 1
ATOM 1952 N N . ILE A 1 236 ? 7.866 -11.134 -22.377 1.00 76.50 236 ILE A N 1
ATOM 1953 C CA . ILE A 1 236 ? 8.813 -11.366 -21.278 1.00 76.50 236 ILE A CA 1
ATOM 1954 C C . ILE A 1 236 ? 8.187 -10.923 -19.952 1.00 76.50 236 ILE A C 1
ATOM 1956 O O . ILE A 1 236 ? 8.332 -11.623 -18.951 1.00 76.50 236 ILE A O 1
ATOM 1960 N N . LEU A 1 237 ? 7.438 -9.817 -19.957 1.00 72.81 237 LEU A N 1
ATOM 1961 C CA . LEU A 1 237 ? 6.717 -9.304 -18.787 1.00 72.81 237 LEU A CA 1
ATOM 1962 C C . LEU A 1 237 ? 5.536 -10.197 -18.392 1.00 72.81 237 LEU A C 1
ATOM 1964 O O . LEU A 1 237 ? 5.240 -10.348 -17.214 1.00 72.81 237 LEU A O 1
ATOM 1968 N N . LEU A 1 238 ? 4.867 -10.786 -19.384 1.00 70.44 238 LEU A N 1
ATOM 1969 C CA . LEU A 1 238 ? 3.629 -11.541 -19.201 1.00 70.44 238 LEU A CA 1
ATOM 1970 C C . LEU A 1 238 ? 3.846 -13.023 -18.872 1.00 70.44 238 LEU A C 1
ATOM 1972 O O . LE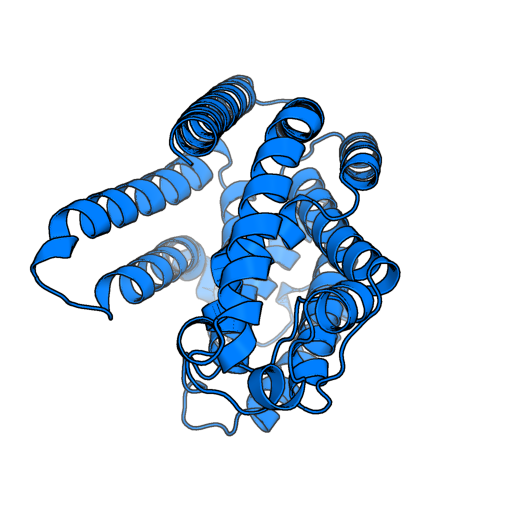U A 1 238 ? 2.946 -13.669 -18.338 1.00 70.44 238 LEU A O 1
ATOM 1976 N N . LYS A 1 239 ? 4.991 -13.597 -19.264 1.00 68.19 239 LYS A N 1
ATOM 1977 C CA . LYS A 1 239 ? 5.229 -15.055 -19.219 1.00 68.19 239 LYS A CA 1
ATOM 1978 C C . LYS A 1 239 ? 6.609 -15.450 -18.683 1.00 68.19 239 LYS A C 1
ATOM 1980 O O . LYS A 1 239 ? 6.886 -16.643 -18.546 1.00 68.19 239 LYS A O 1
ATOM 1985 N N . GLY A 1 240 ? 7.493 -14.491 -18.414 1.00 60.84 240 GLY A N 1
ATOM 1986 C CA . GLY A 1 240 ? 8.861 -14.757 -17.978 1.00 60.84 240 GLY A CA 1
ATOM 1987 C C . GLY A 1 240 ? 8.967 -15.025 -16.477 1.00 60.84 240 GLY A C 1
ATOM 1988 O O . GLY A 1 240 ? 8.491 -14.239 -15.668 1.00 60.84 240 GLY A O 1
ATOM 1989 N N . LYS A 1 241 ? 9.670 -16.097 -16.088 1.00 70.56 241 LYS A N 1
ATOM 1990 C CA . LYS A 1 241 ? 10.178 -16.252 -14.713 1.00 70.56 241 LYS A CA 1
ATOM 1991 C C . LYS A 1 241 ? 11.482 -15.479 -14.566 1.00 70.56 241 LYS A C 1
ATOM 1993 O O . LYS A 1 241 ? 12.414 -15.753 -15.313 1.00 70.56 241 LYS A O 1
ATOM 1998 N N . ASN A 1 242 ? 11.586 -14.598 -13.578 1.00 72.94 242 ASN A N 1
ATOM 1999 C CA . ASN A 1 242 ? 12.717 -13.686 -13.363 1.00 72.94 242 ASN A CA 1
ATOM 2000 C C . ASN A 1 242 ? 12.993 -12.786 -14.581 1.00 72.94 242 ASN A C 1
ATOM 2002 O O . ASN A 1 242 ? 14.067 -12.866 -15.184 1.00 72.94 242 ASN A O 1
ATOM 2006 N N . PRO A 1 243 ? 12.037 -11.926 -14.967 1.00 75.00 243 PRO A N 1
ATOM 2007 C CA . PRO A 1 243 ? 12.118 -11.160 -16.207 1.00 75.00 243 PRO A CA 1
ATOM 2008 C C . PRO A 1 243 ? 13.321 -10.204 -16.252 1.00 75.00 243 PRO A C 1
ATOM 2010 O O . PRO A 1 243 ? 13.881 -10.007 -17.327 1.00 75.00 243 PRO A O 1
ATOM 2013 N N . LEU A 1 244 ? 13.796 -9.694 -15.105 1.00 76.94 244 LEU A N 1
ATOM 2014 C CA . LEU A 1 244 ? 15.017 -8.873 -15.042 1.00 76.94 244 LEU A CA 1
ATOM 2015 C C . LEU A 1 244 ? 16.295 -9.633 -15.419 1.00 76.94 244 LEU A C 1
ATOM 2017 O O . LEU A 1 244 ? 17.248 -9.021 -15.881 1.00 76.94 244 LEU A O 1
ATOM 2021 N N . VAL A 1 245 ? 16.341 -10.948 -15.199 1.00 75.12 245 VAL A N 1
ATOM 2022 C CA . VAL A 1 245 ? 17.510 -11.774 -15.550 1.00 75.12 245 VAL A CA 1
ATOM 2023 C C . VAL A 1 245 ? 17.488 -12.139 -17.034 1.00 75.12 245 VAL A C 1
ATOM 2025 O O . VAL A 1 245 ? 18.535 -12.319 -17.644 1.00 75.12 245 VAL A O 1
ATOM 2028 N N . ASN A 1 246 ? 16.293 -12.232 -17.618 1.00 76.12 246 ASN A N 1
ATOM 2029 C CA . ASN A 1 246 ? 16.102 -12.733 -18.977 1.00 76.12 246 ASN A CA 1
ATOM 2030 C C . ASN A 1 246 ? 16.011 -11.625 -20.038 1.00 76.12 246 ASN A C 1
ATOM 2032 O O . ASN A 1 246 ? 15.821 -11.935 -21.212 1.00 76.12 246 ASN A O 1
ATOM 2036 N N . SER A 1 247 ? 16.106 -10.350 -19.649 1.00 83.50 247 SER A N 1
ATOM 2037 C CA . SER A 1 247 ? 16.094 -9.217 -20.576 1.00 83.50 247 SER A CA 1
ATOM 2038 C C . SER A 1 247 ? 17.031 -8.107 -20.110 1.00 83.50 247 SER A C 1
ATOM 2040 O O . SER A 1 247 ? 16.760 -7.414 -19.128 1.00 83.50 247 SER A O 1
ATOM 2042 N N . ASP A 1 248 ? 18.097 -7.885 -20.882 1.00 86.81 248 ASP A N 1
ATOM 2043 C CA . ASP A 1 248 ? 19.037 -6.781 -20.664 1.00 86.81 248 ASP A CA 1
ATOM 2044 C C . ASP A 1 248 ? 18.347 -5.414 -20.788 1.00 86.81 248 ASP A C 1
ATOM 2046 O O . ASP A 1 248 ? 18.652 -4.487 -20.038 1.00 86.81 248 ASP A O 1
ATOM 2050 N N . GLN A 1 249 ? 17.376 -5.287 -21.702 1.00 89.75 249 GLN A N 1
ATOM 2051 C CA . GLN A 1 249 ? 16.579 -4.070 -21.878 1.00 89.75 249 GLN A CA 1
ATOM 2052 C C . GLN A 1 249 ? 15.777 -3.752 -20.615 1.00 89.75 249 GLN A C 1
ATOM 2054 O O . GLN A 1 249 ? 15.770 -2.609 -20.155 1.00 89.75 249 GLN A O 1
ATOM 2059 N N . LEU A 1 250 ? 15.141 -4.770 -20.029 1.00 87.88 250 LEU A N 1
ATOM 2060 C CA . LEU A 1 250 ? 14.352 -4.609 -18.816 1.00 87.88 250 LEU A CA 1
ATOM 2061 C C . LEU A 1 250 ? 15.234 -4.328 -17.596 1.00 87.88 250 LEU A C 1
ATOM 2063 O O . LEU A 1 250 ? 14.888 -3.480 -16.776 1.00 87.88 250 LEU A O 1
ATOM 2067 N N . ALA A 1 251 ? 16.394 -4.983 -17.496 1.00 88.38 251 ALA A N 1
ATOM 2068 C CA . ALA A 1 251 ? 17.380 -4.694 -16.458 1.00 88.38 251 ALA A CA 1
ATOM 2069 C C . ALA A 1 251 ? 17.912 -3.253 -16.555 1.00 88.38 251 ALA A C 1
ATOM 2071 O O . ALA A 1 251 ? 18.053 -2.575 -15.533 1.00 88.38 251 ALA A O 1
ATOM 2072 N N . SER A 1 252 ? 18.170 -2.765 -17.774 1.00 90.94 252 SER A N 1
ATOM 2073 C CA . SER A 1 252 ? 18.592 -1.380 -18.013 1.00 90.94 252 SER A CA 1
ATOM 2074 C C . SER A 1 252 ? 17.510 -0.391 -17.593 1.00 90.94 252 SER A C 1
ATOM 2076 O O . SER A 1 252 ? 17.788 0.505 -16.795 1.00 90.94 252 SER A O 1
ATOM 2078 N N . TRP A 1 253 ? 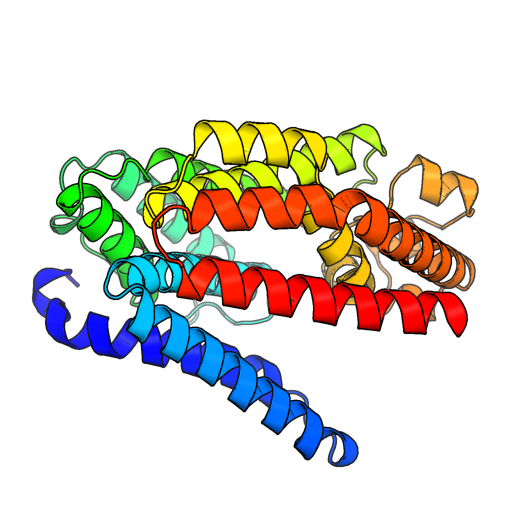16.271 -0.588 -18.057 1.00 93.38 253 TRP A N 1
ATOM 2079 C CA . TRP A 1 253 ? 15.130 0.240 -17.660 1.00 93.38 253 TRP A CA 1
ATOM 2080 C C . TRP A 1 253 ? 14.952 0.263 -16.138 1.00 93.38 253 TRP A C 1
ATOM 2082 O O . TRP A 1 253 ? 14.838 1.333 -15.544 1.00 93.38 253 TRP A O 1
ATOM 2092 N N . HIS A 1 254 ? 14.997 -0.900 -15.481 1.00 92.12 254 HIS A N 1
ATOM 2093 C CA . HIS A 1 254 ? 14.822 -1.001 -14.030 1.00 92.12 254 HIS A CA 1
ATOM 2094 C C . HIS A 1 254 ? 15.895 -0.218 -13.269 1.00 92.12 254 HIS A C 1
ATOM 2096 O O . HIS A 1 254 ? 15.583 0.521 -12.332 1.00 92.12 254 HIS A O 1
ATOM 2102 N N . LYS A 1 255 ? 17.159 -0.307 -13.707 1.00 90.12 255 LYS A N 1
ATOM 2103 C CA . LYS A 1 255 ? 18.263 0.472 -13.131 1.00 90.12 255 LYS A CA 1
ATOM 2104 C C . LYS A 1 255 ? 18.035 1.979 -13.292 1.00 90.12 255 LYS A C 1
ATOM 2106 O O . LYS A 1 255 ? 18.262 2.736 -12.344 1.00 90.12 255 LYS A O 1
ATOM 2111 N N . GLU A 1 256 ? 17.591 2.417 -14.466 1.00 92.31 256 GLU A N 1
ATOM 2112 C CA . GLU A 1 256 ? 17.294 3.824 -14.749 1.00 92.31 256 GLU A CA 1
ATOM 2113 C C . GLU A 1 256 ? 16.117 4.346 -13.914 1.00 92.31 256 GLU A C 1
ATOM 2115 O O . GLU A 1 256 ? 16.234 5.395 -13.270 1.00 92.31 256 GLU A O 1
ATOM 2120 N N . GLU A 1 257 ? 15.017 3.594 -13.843 1.00 92.69 257 GLU A N 1
ATOM 2121 C CA . GLU A 1 257 ? 13.830 3.976 -13.074 1.00 92.69 257 GLU A CA 1
ATOM 2122 C C . GLU A 1 257 ? 14.132 4.006 -11.569 1.00 92.69 257 GLU A C 1
ATOM 2124 O O . GLU A 1 257 ? 13.717 4.931 -10.866 1.00 92.69 257 GLU A O 1
ATOM 2129 N N . ARG A 1 258 ? 14.958 3.079 -11.068 1.00 90.44 258 ARG A N 1
ATOM 2130 C CA . ARG A 1 258 ? 15.439 3.092 -9.679 1.00 90.44 258 ARG A CA 1
ATOM 2131 C C . ARG A 1 258 ? 16.228 4.359 -9.359 1.00 90.44 258 ARG A C 1
ATOM 2133 O O . ARG A 1 258 ? 15.964 5.007 -8.345 1.00 90.44 258 ARG A O 1
ATOM 2140 N N . LEU A 1 259 ? 17.144 4.778 -10.234 1.00 88.50 259 LEU A N 1
ATOM 2141 C CA . LEU A 1 259 ? 17.883 6.036 -10.061 1.00 88.50 259 LEU A CA 1
ATOM 2142 C C . LEU A 1 259 ? 16.968 7.264 -10.111 1.00 88.50 259 LEU A C 1
ATOM 2144 O O . LEU A 1 259 ? 17.161 8.219 -9.351 1.00 88.50 259 LEU A O 1
ATOM 2148 N N . LYS A 1 260 ? 15.965 7.253 -10.990 1.00 91.38 260 LYS A N 1
ATOM 2149 C CA . LYS A 1 260 ? 14.971 8.323 -11.100 1.00 91.38 260 LYS A CA 1
ATOM 2150 C C . LYS A 1 260 ? 14.116 8.431 -9.836 1.00 91.38 260 LYS A C 1
ATOM 2152 O O . LYS A 1 260 ? 14.010 9.529 -9.290 1.00 91.38 260 LYS A O 1
ATOM 2157 N N . ILE A 1 261 ? 13.615 7.314 -9.304 1.00 89.00 261 ILE A N 1
ATOM 2158 C CA . ILE A 1 261 ? 12.876 7.270 -8.033 1.00 89.00 261 ILE A CA 1
ATOM 2159 C C . ILE A 1 261 ? 13.730 7.769 -6.864 1.00 89.00 261 ILE A C 1
ATOM 2161 O O . ILE A 1 261 ? 13.237 8.533 -6.038 1.00 89.00 261 ILE A O 1
ATOM 2165 N N . LEU A 1 262 ? 15.021 7.423 -6.800 1.00 86.19 262 LEU A N 1
ATOM 2166 C CA . LEU A 1 262 ? 15.912 7.934 -5.749 1.00 86.19 262 LEU A CA 1
ATOM 2167 C C . LEU A 1 262 ? 16.095 9.462 -5.826 1.00 86.19 262 LEU A C 1
ATOM 2169 O O . LEU A 1 262 ? 16.118 10.133 -4.792 1.00 86.19 262 LEU A O 1
ATOM 2173 N N . LYS A 1 263 ? 16.175 10.037 -7.033 1.00 87.94 263 LYS A N 1
ATOM 2174 C CA . LYS A 1 263 ? 16.211 11.500 -7.233 1.00 87.94 263 LYS A CA 1
ATOM 2175 C C . LYS A 1 263 ? 14.870 12.161 -6.901 1.00 87.94 263 LYS A C 1
ATOM 2177 O O . LYS A 1 263 ? 14.839 13.255 -6.340 1.00 87.94 263 LYS A O 1
ATOM 2182 N N . GLU A 1 264 ? 13.753 11.515 -7.229 1.00 89.88 264 GLU A N 1
ATOM 2183 C CA . GLU A 1 264 ? 12.421 11.968 -6.816 1.00 89.88 264 GLU A CA 1
ATOM 2184 C C . GLU A 1 264 ? 12.260 11.918 -5.290 1.00 89.88 264 GLU A C 1
ATOM 2186 O O . GLU A 1 264 ? 11.697 12.850 -4.720 1.00 89.88 264 GLU A O 1
ATOM 2191 N N . PHE A 1 265 ? 12.817 10.908 -4.608 1.00 86.44 265 PHE A N 1
ATOM 2192 C CA . PHE A 1 265 ? 12.794 10.804 -3.145 1.00 86.44 265 PHE A CA 1
ATOM 2193 C C . PHE A 1 265 ? 13.406 12.035 -2.480 1.00 86.44 265 PHE A C 1
ATOM 2195 O O . PHE A 1 265 ? 12.856 12.543 -1.506 1.00 86.44 265 PHE A O 1
ATOM 2202 N N . GLU A 1 266 ? 14.514 12.554 -3.013 1.00 82.56 266 GLU A N 1
ATOM 2203 C CA . GLU A 1 266 ? 15.137 13.779 -2.510 1.00 82.56 266 GLU A CA 1
ATOM 2204 C C . GLU A 1 266 ? 14.159 14.959 -2.539 1.00 82.56 266 GLU A C 1
ATOM 2206 O O . GLU A 1 266 ? 13.929 15.599 -1.508 1.00 82.56 266 GLU A O 1
ATOM 2211 N N . LYS A 1 267 ? 13.511 15.180 -3.689 1.00 87.56 267 LYS A N 1
ATOM 2212 C CA . LYS A 1 267 ? 12.534 16.260 -3.900 1.00 87.56 267 LYS A CA 1
ATOM 2213 C C . LYS A 1 267 ? 11.274 16.072 -3.049 1.00 87.56 267 LYS A C 1
ATOM 2215 O O . LYS A 1 267 ? 10.762 17.028 -2.472 1.00 87.56 267 LYS A O 1
ATOM 2220 N N . ASN A 1 268 ? 10.804 14.832 -2.934 1.00 88.31 268 ASN A N 1
ATOM 2221 C CA . ASN A 1 268 ? 9.557 14.478 -2.260 1.00 88.31 268 ASN A CA 1
ATOM 2222 C C . ASN A 1 268 ? 9.706 14.280 -0.745 1.00 88.31 268 ASN A C 1
ATOM 2224 O O . ASN A 1 268 ? 8.709 14.291 -0.019 1.00 88.31 268 ASN A O 1
ATOM 2228 N N . SER A 1 269 ? 10.936 14.160 -0.237 1.00 85.44 269 SER A N 1
ATOM 2229 C CA . SER A 1 269 ? 11.224 13.942 1.187 1.00 85.44 269 SER A CA 1
ATOM 2230 C C . SER A 1 269 ? 10.590 15.000 2.095 1.00 85.44 269 SER A C 1
ATOM 2232 O O . SER A 1 269 ? 10.132 14.679 3.195 1.00 85.44 269 SER A O 1
ATOM 2234 N N . TYR A 1 270 ? 10.496 16.246 1.621 1.00 88.06 270 TYR A N 1
ATOM 2235 C CA . TYR A 1 270 ? 9.819 17.333 2.322 1.00 88.06 270 TYR A CA 1
ATOM 2236 C C . TYR A 1 270 ? 8.318 17.070 2.497 1.00 88.06 270 TYR A C 1
ATOM 2238 O O . TYR A 1 270 ? 7.804 17.187 3.609 1.00 88.06 270 TYR A O 1
ATOM 2246 N N . PHE A 1 271 ? 7.618 16.667 1.434 1.00 89.19 271 PHE A N 1
ATOM 2247 C CA . PHE A 1 271 ? 6.188 16.354 1.498 1.00 89.19 271 PHE A CA 1
ATOM 2248 C C . PHE A 1 271 ? 5.926 15.135 2.383 1.00 89.19 271 PHE A C 1
ATOM 2250 O O . PHE A 1 271 ? 5.047 15.187 3.242 1.00 89.19 271 PHE A O 1
ATOM 2257 N N . ILE A 1 272 ? 6.744 14.083 2.263 1.00 85.75 272 ILE A N 1
ATOM 2258 C CA . ILE A 1 272 ? 6.670 12.893 3.130 1.00 85.75 272 ILE A CA 1
ATOM 2259 C C . ILE A 1 272 ? 6.848 13.296 4.599 1.00 85.75 272 ILE A C 1
ATOM 2261 O O . ILE A 1 272 ? 6.096 12.857 5.472 1.00 85.75 272 ILE A O 1
ATOM 2265 N N . PHE A 1 273 ? 7.804 14.182 4.884 1.00 86.62 273 PHE A N 1
ATOM 2266 C CA . PHE A 1 273 ? 8.015 14.707 6.227 1.00 86.62 273 PHE A CA 1
ATOM 2267 C C . PHE A 1 273 ? 6.798 15.478 6.740 1.00 86.62 273 PHE A C 1
ATOM 2269 O O . PHE A 1 273 ? 6.337 15.217 7.851 1.00 86.62 273 PHE A O 1
ATOM 2276 N N . GLN A 1 274 ? 6.231 16.372 5.930 1.00 89.50 274 GLN A N 1
ATOM 2277 C CA . GLN A 1 274 ? 5.038 17.116 6.317 1.00 89.50 274 GLN A CA 1
ATOM 2278 C C . GLN A 1 274 ? 3.825 16.209 6.539 1.00 89.50 274 GLN A C 1
ATOM 2280 O O . GLN A 1 274 ? 3.068 16.438 7.484 1.00 89.50 274 GLN A O 1
ATOM 2285 N N . ILE A 1 275 ? 3.635 15.170 5.723 1.00 88.75 275 ILE A N 1
ATOM 2286 C CA . ILE A 1 275 ? 2.578 14.172 5.935 1.00 88.75 275 ILE A CA 1
ATOM 2287 C C . ILE A 1 275 ? 2.764 13.524 7.305 1.00 88.75 275 ILE A C 1
ATOM 2289 O O . ILE A 1 275 ? 1.840 13.536 8.117 1.00 88.75 275 ILE A O 1
ATOM 2293 N N . MET A 1 276 ? 3.973 13.051 7.615 1.00 86.81 276 MET A N 1
ATOM 2294 C CA . MET A 1 276 ? 4.271 12.445 8.913 1.00 86.81 276 MET A CA 1
ATOM 2295 C C . MET A 1 276 ? 4.071 13.419 10.083 1.00 86.81 276 MET A C 1
ATOM 2297 O O . MET A 1 276 ? 3.512 13.037 11.110 1.00 86.81 276 MET A O 1
ATOM 2301 N N . GLU A 1 277 ? 4.460 14.689 9.948 1.00 85.62 277 GLU A N 1
ATOM 2302 C CA . GLU A 1 277 ? 4.210 15.701 10.981 1.00 85.62 277 GLU A CA 1
ATOM 2303 C C . GLU A 1 277 ? 2.720 15.937 11.235 1.00 85.62 277 GLU A C 1
ATOM 2305 O O . GLU A 1 277 ? 2.325 16.162 12.382 1.00 85.62 277 GLU A O 1
ATOM 2310 N N . ASN A 1 278 ? 1.898 15.878 10.184 1.00 88.44 278 ASN A N 1
ATOM 2311 C CA . ASN A 1 278 ? 0.452 16.045 10.284 1.00 88.44 278 ASN A CA 1
ATOM 2312 C C . ASN A 1 278 ? -0.248 14.773 10.780 1.00 88.44 278 ASN A C 1
ATOM 2314 O O . ASN A 1 278 ? -1.235 14.892 11.506 1.00 88.44 278 ASN A O 1
ATOM 2318 N N . ILE A 1 279 ? 0.275 13.581 10.473 1.00 87.31 279 ILE A N 1
ATOM 2319 C CA . ILE A 1 279 ? -0.160 12.307 11.064 1.00 87.31 279 ILE A CA 1
ATOM 2320 C C . ILE A 1 279 ? 0.117 12.311 12.571 1.00 87.31 279 ILE A C 1
ATOM 2322 O O . ILE A 1 279 ? -0.775 12.040 13.373 1.00 87.31 279 ILE A O 1
ATOM 2326 N N . PHE A 1 280 ? 1.333 12.686 12.972 1.00 85.31 280 PHE A N 1
ATOM 2327 C CA . PHE A 1 280 ? 1.765 12.734 14.369 1.00 85.31 280 PHE A CA 1
ATOM 2328 C C . PHE A 1 280 ? 1.579 14.117 15.000 1.00 85.31 280 PHE A C 1
ATOM 2330 O O . PHE A 1 280 ? 2.343 14.484 15.894 1.00 85.31 280 PHE A O 1
ATOM 2337 N N . ALA A 1 281 ? 0.576 14.895 14.575 1.00 80.56 281 ALA A N 1
ATOM 2338 C CA . ALA A 1 281 ? 0.409 16.294 14.984 1.00 80.56 281 ALA A CA 1
ATOM 2339 C C . ALA A 1 281 ? 0.463 16.493 16.510 1.00 80.56 281 ALA A C 1
ATOM 2341 O O . ALA A 1 281 ? 1.037 17.479 16.979 1.00 80.56 281 ALA A O 1
ATOM 2342 N N . THR A 1 282 ? -0.046 15.519 17.269 1.00 77.94 282 THR A N 1
ATOM 2343 C CA . THR A 1 282 ? -0.123 15.522 18.736 1.00 77.94 282 THR A CA 1
ATOM 2344 C C . THR A 1 282 ? 0.988 14.726 19.437 1.00 77.94 282 THR A C 1
ATOM 2346 O O . THR A 1 282 ? 0.965 14.617 20.657 1.00 77.94 282 THR A O 1
ATOM 2349 N N . SER A 1 283 ? 1.943 14.136 18.709 1.00 80.44 283 SER A N 1
ATOM 2350 C CA . SER A 1 283 ? 3.011 13.295 19.275 1.00 80.44 283 SER A CA 1
ATOM 2351 C C . SER A 1 283 ? 4.393 13.827 18.910 1.00 80.44 283 SER A C 1
ATOM 2353 O O . SER A 1 283 ? 4.898 13.607 17.810 1.00 80.44 283 SER A O 1
ATOM 2355 N N . TRP A 1 284 ? 5.045 14.504 19.857 1.00 80.69 284 TRP A N 1
ATOM 2356 C CA . TRP A 1 284 ? 6.405 15.019 19.662 1.00 80.69 284 TRP A CA 1
ATOM 2357 C C . TRP A 1 284 ? 7.426 13.907 19.390 1.00 80.69 284 TRP A C 1
ATOM 2359 O O . TRP A 1 284 ? 8.277 14.049 18.509 1.00 80.69 284 TRP A O 1
ATOM 2369 N N . ILE A 1 285 ? 7.310 12.778 20.098 1.00 78.31 285 ILE A N 1
ATOM 2370 C CA . ILE A 1 285 ? 8.174 11.608 19.892 1.00 78.31 285 ILE A CA 1
ATOM 2371 C C . ILE A 1 285 ? 7.944 11.024 18.492 1.00 78.31 285 ILE A C 1
ATOM 2373 O O . ILE A 1 285 ? 8.914 10.757 17.786 1.00 78.31 285 ILE A O 1
ATOM 2377 N N . GLY A 1 286 ? 6.684 10.919 18.048 1.00 74.81 286 GLY A N 1
ATOM 2378 C CA . GLY A 1 286 ? 6.338 10.472 16.694 1.00 74.81 286 GLY A CA 1
ATOM 2379 C C . GLY A 1 286 ? 6.936 11.369 15.607 1.00 74.81 286 GLY A C 1
ATOM 2380 O O . GLY A 1 286 ? 7.583 10.872 14.687 1.00 74.81 286 GLY A O 1
ATOM 2381 N N . LYS A 1 287 ? 6.829 12.698 15.761 1.00 80.31 287 LYS A N 1
ATOM 2382 C CA . LYS A 1 287 ? 7.456 13.669 14.843 1.00 80.31 287 LYS A CA 1
ATOM 2383 C C . LYS A 1 287 ? 8.975 13.505 14.781 1.00 80.31 287 LYS A C 1
ATOM 2385 O O . LYS A 1 287 ? 9.553 13.482 13.695 1.00 80.31 287 LYS A O 1
ATOM 2390 N N . LYS A 1 288 ? 9.637 13.364 15.936 1.00 81.31 288 LYS A N 1
ATOM 2391 C CA . LYS A 1 288 ? 11.092 13.151 16.001 1.00 81.31 288 LYS A CA 1
ATOM 2392 C C . LYS A 1 288 ? 11.515 11.840 15.339 1.00 81.31 288 LYS A C 1
ATOM 2394 O O . LYS A 1 288 ? 12.472 11.849 14.565 1.00 81.31 288 LYS A O 1
ATOM 2399 N N . ALA A 1 289 ? 10.804 10.748 15.612 1.00 77.56 289 ALA A N 1
ATOM 2400 C CA . ALA A 1 289 ? 11.077 9.444 15.016 1.00 77.56 289 ALA A CA 1
ATOM 2401 C C . ALA A 1 289 ? 10.924 9.485 13.488 1.00 77.56 289 ALA A C 1
ATOM 2403 O O . ALA A 1 289 ? 11.838 9.075 12.774 1.00 77.56 289 ALA A O 1
ATOM 2404 N N . ALA A 1 290 ? 9.834 10.069 12.980 1.00 76.06 290 ALA A N 1
ATOM 2405 C CA . ALA A 1 290 ? 9.621 10.240 11.545 1.00 76.06 290 ALA A CA 1
ATOM 2406 C C . ALA A 1 290 ? 10.729 11.082 10.891 1.00 76.06 290 ALA A C 1
ATOM 2408 O O . ALA A 1 290 ? 11.287 10.684 9.868 1.00 76.06 290 ALA A O 1
ATOM 2409 N N . LYS A 1 291 ? 11.123 12.202 11.520 1.00 80.25 291 LYS A N 1
ATOM 2410 C CA . LYS A 1 291 ? 12.231 13.046 11.041 1.00 80.25 291 LYS A CA 1
ATOM 2411 C C . LYS A 1 291 ? 13.534 12.265 10.920 1.00 80.25 291 LYS A C 1
ATOM 2413 O O . LYS A 1 291 ? 14.248 12.404 9.930 1.00 80.25 291 LYS A O 1
ATOM 2418 N N . TYR A 1 292 ? 13.861 11.476 11.942 1.00 82.00 292 TYR A N 1
ATOM 2419 C CA . TYR A 1 292 ? 15.072 10.664 11.960 1.00 82.00 292 TYR A CA 1
ATOM 2420 C C . TYR A 1 292 ? 15.050 9.601 10.857 1.00 82.00 292 TYR A C 1
ATOM 2422 O O . TYR A 1 292 ? 16.023 9.483 10.116 1.00 82.00 292 TYR A O 1
ATOM 2430 N N . LEU A 1 293 ? 13.935 8.879 10.704 1.00 76.25 293 LEU A N 1
ATOM 2431 C CA . LEU A 1 293 ? 13.786 7.838 9.686 1.00 76.25 293 LEU A CA 1
ATOM 2432 C C . LEU A 1 293 ? 13.914 8.400 8.267 1.00 76.25 293 LEU A C 1
ATOM 2434 O O . LEU A 1 293 ? 14.669 7.850 7.471 1.00 76.25 293 LEU A O 1
ATOM 2438 N N . ILE A 1 294 ? 13.256 9.525 7.971 1.00 77.94 294 ILE A N 1
ATOM 2439 C CA . ILE A 1 294 ? 13.341 10.169 6.652 1.00 77.94 294 ILE A CA 1
ATOM 2440 C C . ILE A 1 294 ? 14.766 10.653 6.379 1.00 77.94 294 ILE A C 1
ATOM 2442 O O . ILE A 1 294 ? 15.306 10.377 5.314 1.00 77.94 294 ILE A O 1
ATOM 2446 N N . LYS A 1 295 ? 15.423 11.302 7.352 1.00 81.81 295 LYS A N 1
ATOM 2447 C CA . LYS A 1 295 ? 16.828 11.722 7.206 1.00 81.81 295 LYS A CA 1
ATOM 2448 C C . LYS A 1 295 ? 17.766 10.543 6.962 1.00 81.81 295 LYS A C 1
ATOM 2450 O O . LYS A 1 295 ? 18.664 10.642 6.130 1.00 81.81 295 LYS A O 1
ATOM 2455 N N . LYS A 1 296 ? 17.568 9.438 7.685 1.00 81.62 296 LYS A N 1
ATOM 2456 C CA . LYS A 1 296 ? 18.358 8.218 7.512 1.00 81.62 296 LYS A CA 1
ATOM 2457 C C . LYS A 1 296 ? 18.170 7.648 6.104 1.00 81.62 296 LYS A C 1
ATOM 2459 O O . LYS A 1 296 ? 19.164 7.422 5.423 1.00 81.62 296 LYS A O 1
ATOM 2464 N N . ARG A 1 297 ? 16.921 7.500 5.648 1.00 76.38 297 ARG A N 1
ATOM 2465 C CA . ARG A 1 297 ? 16.600 7.030 4.291 1.00 76.38 297 ARG A CA 1
ATOM 2466 C C . ARG A 1 297 ? 17.152 7.949 3.205 1.00 76.38 297 ARG A C 1
ATOM 2468 O O . ARG A 1 297 ? 17.715 7.458 2.238 1.00 76.38 297 ARG A O 1
ATOM 2475 N N . LEU A 1 298 ? 17.079 9.265 3.396 1.00 77.31 298 LEU A N 1
ATOM 2476 C CA . LEU A 1 298 ? 17.658 10.234 2.465 1.00 77.31 298 LEU A CA 1
ATOM 2477 C C . LEU A 1 298 ? 19.180 10.088 2.385 1.00 77.31 298 LEU A C 1
ATOM 2479 O O . LEU A 1 298 ? 19.746 10.099 1.300 1.00 77.31 298 LEU A O 1
ATOM 2483 N N . SER A 1 299 ? 19.850 9.893 3.524 1.00 76.88 299 SER A N 1
ATOM 2484 C CA . SER A 1 299 ? 21.291 9.641 3.541 1.00 76.88 299 SER A CA 1
ATOM 2485 C C . SER A 1 299 ? 21.668 8.334 2.836 1.00 76.88 299 SER A C 1
ATOM 2487 O O . SER A 1 299 ? 22.689 8.308 2.153 1.00 76.88 299 SER A O 1
ATOM 2489 N N . GLU A 1 300 ? 20.874 7.272 2.996 1.00 79.38 300 GLU A N 1
ATOM 2490 C CA . GLU A 1 300 ? 21.054 5.996 2.286 1.00 79.38 300 GLU A CA 1
ATOM 2491 C C . GLU A 1 300 ? 20.881 6.184 0.770 1.00 79.38 300 GLU A C 1
ATOM 2493 O O . GLU A 1 300 ? 21.795 5.853 0.017 1.00 79.38 300 GLU A O 1
ATOM 2498 N N . ALA A 1 301 ? 19.790 6.824 0.337 1.00 75.12 301 ALA A N 1
ATOM 2499 C CA . ALA A 1 301 ? 19.518 7.122 -1.070 1.00 75.12 301 ALA A CA 1
ATOM 2500 C C . ALA A 1 301 ? 20.638 7.955 -1.721 1.00 75.12 301 ALA A C 1
ATOM 2502 O O . ALA A 1 301 ? 21.105 7.638 -2.811 1.00 75.12 301 ALA A O 1
ATOM 2503 N N . MET A 1 302 ? 21.137 8.985 -1.029 1.00 79.50 302 MET A N 1
ATOM 2504 C CA . MET A 1 302 ? 22.227 9.832 -1.530 1.00 79.50 302 MET A CA 1
ATOM 2505 C C . MET A 1 302 ? 23.552 9.085 -1.699 1.00 79.50 302 MET A C 1
ATOM 2507 O O . MET A 1 302 ? 24.324 9.406 -2.601 1.00 79.50 302 MET A O 1
ATOM 2511 N N . LYS A 1 303 ? 23.853 8.114 -0.828 1.00 81.06 303 LYS A N 1
ATOM 2512 C CA . LYS A 1 303 ? 25.048 7.271 -0.989 1.00 81.06 303 LYS A CA 1
ATOM 2513 C C . LYS A 1 303 ? 24.936 6.405 -2.233 1.00 81.06 303 LYS A C 1
ATOM 2515 O O . LYS A 1 303 ? 25.918 6.238 -2.942 1.00 81.06 303 LYS A O 1
ATOM 2520 N N . GLU A 1 304 ? 23.743 5.890 -2.486 1.00 78.19 304 GLU A N 1
ATOM 2521 C CA . GLU A 1 304 ? 23.483 5.017 -3.617 1.00 78.19 304 GLU A CA 1
ATOM 2522 C C . GLU A 1 304 ? 23.562 5.755 -4.958 1.00 78.19 304 GLU A C 1
ATOM 2524 O O . GLU A 1 304 ? 24.242 5.294 -5.870 1.00 78.19 304 GLU A O 1
ATOM 2529 N N . ILE A 1 305 ? 22.980 6.957 -5.038 1.00 76.50 305 ILE A N 1
ATOM 2530 C CA . ILE A 1 305 ? 23.093 7.827 -6.220 1.00 76.50 305 ILE A CA 1
ATOM 2531 C C . ILE A 1 305 ? 24.559 8.158 -6.528 1.00 76.50 305 ILE A C 1
ATOM 2533 O O . ILE A 1 305 ? 24.936 8.220 -7.690 1.00 76.50 305 ILE A O 1
ATOM 2537 N N . LYS A 1 306 ? 25.394 8.379 -5.504 1.00 75.50 306 LYS A N 1
ATOM 2538 C CA . LYS A 1 306 ? 26.819 8.716 -5.682 1.00 75.50 306 LYS A CA 1
ATOM 2539 C C . LYS A 1 306 ? 27.703 7.524 -6.056 1.00 75.50 306 LYS A C 1
ATOM 2541 O O . LYS A 1 306 ? 28.827 7.744 -6.493 1.00 75.50 306 LYS A O 1
ATOM 2546 N N . GLY A 1 307 ? 27.244 6.298 -5.808 1.00 68.62 307 GLY A N 1
ATOM 2547 C CA . GLY A 1 307 ? 27.983 5.067 -6.100 1.00 68.62 307 GLY A CA 1
ATOM 2548 C C . GLY A 1 307 ? 27.568 4.369 -7.399 1.00 68.62 307 GLY A C 1
ATOM 2549 O O . GLY A 1 307 ? 28.124 3.314 -7.691 1.00 68.62 307 GLY A O 1
ATOM 2550 N N . SER A 1 308 ? 26.591 4.922 -8.126 1.00 56.12 308 SER A N 1
ATOM 2551 C CA . SER A 1 308 ? 26.031 4.391 -9.380 1.00 56.12 308 SER A CA 1
ATOM 2552 C C . SER A 1 308 ? 26.527 5.175 -10.587 1.00 56.12 308 SER A C 1
ATOM 2554 O O . SER A 1 308 ? 26.649 4.542 -11.659 1.00 56.12 308 SER A O 1
#